Protein AF-A0A972RU64-F1 (afdb_monomer_lite)

Sequence (209 aa):
MRAKLKVILPLILLIYIVAEMVLKANNIELCSSSGCALAGELLKFKSSYLNYLGIAGAFCLLVLALIKGEMAQRLYSILLIAMVFFESLLIASQLNLNPEVCKFCLGVYLLLILMLINDNIKLFLTLLPAIGAIFLAFFILAIPKNKSLVKEDGLYLIASKSCPHCKEAKEFLDSKGVEYRVIDAKDVNAYYFAKSLDISKIPIAIKKE

Structure (mmCIF, N/CA/C/O backbone):
data_AF-A0A972RU64-F1
#
_entry.id   AF-A0A972RU64-F1
#
loop_
_atom_site.group_PDB
_atom_site.id
_atom_site.type_symbol
_atom_site.label_atom_id
_atom_site.label_alt_id
_atom_site.label_comp_id
_atom_site.label_asym_id
_atom_site.label_entity_id
_atom_site.label_seq_id
_atom_site.pdbx_PDB_ins_code
_atom_site.Cartn_x
_atom_site.Cartn_y
_atom_site.Cartn_z
_atom_site.occupancy
_atom_site.B_iso_or_equiv
_atom_site.auth_seq_id
_atom_site.auth_comp_id
_atom_site.auth_asym_id
_atom_site.auth_atom_id
_atom_site.pdbx_PDB_model_num
ATOM 1 N N . MET A 1 1 ? -18.448 10.262 19.031 1.00 57.22 1 MET A N 1
ATOM 2 C CA . MET A 1 1 ? -17.906 10.493 17.671 1.00 57.22 1 MET A CA 1
ATOM 3 C C . MET A 1 1 ? -16.927 9.398 17.235 1.00 57.22 1 MET A C 1
ATOM 5 O O . MET A 1 1 ? -17.218 8.726 16.255 1.00 57.22 1 MET A O 1
ATOM 9 N N . ARG A 1 2 ? -15.851 9.119 17.996 1.00 68.62 2 ARG A N 1
ATOM 10 C CA . ARG A 1 2 ? -14.835 8.091 17.658 1.00 68.62 2 ARG A CA 1
ATOM 11 C C . ARG A 1 2 ? -15.385 6.683 17.376 1.00 68.62 2 ARG A C 1
ATOM 13 O O . ARG A 1 2 ? -14.954 6.057 16.417 1.00 68.62 2 ARG A O 1
ATOM 20 N N . ALA A 1 3 ? -16.369 6.216 18.151 1.00 73.81 3 ALA A N 1
ATOM 21 C CA . ALA A 1 3 ? -16.969 4.888 17.961 1.00 73.81 3 ALA A CA 1
ATOM 22 C C . ALA A 1 3 ? -17.700 4.726 16.614 1.00 73.81 3 ALA A C 1
ATOM 24 O O . ALA A 1 3 ? -17.638 3.660 16.017 1.00 73.81 3 ALA A O 1
ATOM 25 N N . LYS A 1 4 ? -18.343 5.787 16.100 1.00 83.88 4 LYS A N 1
ATOM 26 C CA . LYS A 1 4 ? -18.998 5.746 14.781 1.00 83.88 4 LYS A CA 1
ATOM 27 C C . LYS A 1 4 ? -17.961 5.723 13.654 1.00 83.88 4 LYS A C 1
ATOM 29 O O . LYS A 1 4 ? -18.095 4.932 12.730 1.00 83.88 4 LYS A O 1
ATOM 34 N N . LEU A 1 5 ? -16.892 6.521 13.764 1.00 88.56 5 LEU A N 1
ATOM 35 C CA . LEU A 1 5 ? -15.808 6.527 12.772 1.00 88.56 5 LEU A CA 1
ATOM 36 C C . LEU A 1 5 ? -15.075 5.181 12.682 1.00 88.56 5 LEU A C 1
ATOM 38 O O . LEU A 1 5 ? -14.677 4.800 11.588 1.00 88.56 5 LEU A O 1
ATOM 42 N N . LYS A 1 6 ? -14.942 4.442 13.793 1.00 88.31 6 LYS A N 1
ATOM 43 C CA . LYS A 1 6 ? -14.342 3.095 13.794 1.00 88.31 6 LYS A CA 1
ATOM 44 C C . LYS A 1 6 ? -15.096 2.080 12.933 1.00 88.31 6 LYS A C 1
ATOM 46 O O . LYS A 1 6 ? -14.490 1.113 12.507 1.00 88.31 6 LYS A O 1
ATOM 51 N N . VAL A 1 7 ? -16.383 2.299 12.668 1.00 92.69 7 VAL A N 1
ATOM 52 C CA . VAL A 1 7 ? -17.189 1.443 11.782 1.00 92.69 7 VAL A CA 1
ATOM 53 C C . VAL A 1 7 ? -17.265 2.041 10.377 1.00 92.69 7 VAL A C 1
ATOM 55 O O . VAL A 1 7 ? -17.108 1.335 9.386 1.00 92.69 7 VAL A O 1
ATOM 58 N N . ILE A 1 8 ? -17.461 3.360 10.286 1.00 94.75 8 ILE A N 1
ATOM 59 C CA . ILE A 1 8 ? -17.621 4.064 9.008 1.00 94.75 8 ILE A CA 1
ATOM 60 C C . ILE A 1 8 ? -16.344 3.988 8.162 1.00 94.75 8 ILE A C 1
ATOM 62 O O . ILE A 1 8 ? -16.432 3.752 6.963 1.00 94.75 8 ILE A O 1
ATOM 66 N N . LEU A 1 9 ? -15.161 4.167 8.757 1.00 95.19 9 LEU A N 1
ATOM 67 C CA . LEU A 1 9 ? -13.911 4.191 7.993 1.00 95.19 9 LEU A CA 1
ATOM 68 C C . LEU A 1 9 ? -13.566 2.824 7.366 1.00 95.19 9 LEU A C 1
ATOM 70 O O . LEU A 1 9 ? -13.310 2.808 6.161 1.00 95.19 9 LEU A O 1
ATOM 74 N N . PRO A 1 10 ? -13.611 1.680 8.086 1.00 95.12 10 PRO A N 1
ATOM 75 C CA . PRO A 1 10 ? -13.450 0.367 7.456 1.00 95.12 10 PRO A CA 1
ATOM 76 C C . PRO A 1 10 ? -14.489 0.084 6.370 1.00 95.12 10 PRO A C 1
ATOM 78 O O . PRO A 1 10 ? -14.152 -0.507 5.348 1.00 95.12 10 PRO A O 1
ATOM 81 N N . LEU A 1 11 ? -15.734 0.544 6.549 1.00 96.19 11 LEU A N 1
ATOM 82 C CA . LEU A 1 11 ? -16.776 0.407 5.530 1.00 96.19 11 LEU A CA 1
ATOM 83 C C . LEU A 1 11 ? -16.443 1.206 4.261 1.00 96.19 11 LEU A C 1
ATOM 85 O O . LEU A 1 11 ? -16.567 0.678 3.160 1.00 96.19 11 LEU A O 1
ATOM 89 N N . ILE A 1 12 ? -15.984 2.454 4.403 1.00 96.75 12 ILE A N 1
ATOM 90 C CA . ILE A 1 12 ? -15.534 3.279 3.271 1.00 96.75 12 ILE A CA 1
ATOM 91 C C . ILE A 1 12 ? -14.359 2.608 2.561 1.00 96.75 12 ILE A C 1
ATOM 93 O O . ILE A 1 12 ? -14.362 2.529 1.337 1.00 96.75 12 ILE A O 1
ATOM 97 N N . LEU A 1 13 ? -13.380 2.092 3.310 1.00 96.44 13 LEU A N 1
ATOM 98 C CA . LEU A 1 13 ? -12.243 1.375 2.735 1.00 96.44 13 LEU A CA 1
ATOM 99 C C . LEU A 1 13 ? -12.689 0.134 1.955 1.00 96.44 13 LEU A C 1
ATOM 101 O O . LEU A 1 13 ? -12.226 -0.083 0.839 1.00 96.44 13 LEU A O 1
ATOM 105 N N . LEU A 1 14 ? -13.613 -0.650 2.510 1.00 96.38 14 LEU A N 1
ATOM 106 C CA . LEU A 1 14 ? -14.165 -1.822 1.840 1.00 96.38 14 LEU A CA 1
ATOM 107 C C . LEU A 1 14 ? -14.843 -1.437 0.519 1.00 96.38 14 LEU A C 1
ATOM 109 O O . LEU A 1 14 ? -14.544 -2.027 -0.516 1.00 96.38 14 LEU A O 1
ATOM 113 N N . ILE A 1 15 ? -15.707 -0.417 0.540 1.00 95.81 15 ILE A N 1
ATOM 114 C CA . ILE A 1 15 ? -16.381 0.094 -0.662 1.00 95.81 15 ILE A CA 1
ATOM 115 C C . ILE A 1 15 ? -15.355 0.589 -1.683 1.00 95.81 15 ILE A C 1
ATOM 117 O O . ILE A 1 15 ? -15.483 0.290 -2.865 1.00 95.81 15 ILE A O 1
ATOM 121 N N . TYR A 1 16 ? -14.325 1.306 -1.235 1.00 94.25 16 TYR A N 1
ATOM 122 C CA . TYR A 1 16 ? -13.280 1.846 -2.098 1.00 94.25 16 TYR A CA 1
ATOM 123 C C . TYR A 1 16 ? -12.515 0.742 -2.844 1.00 94.25 16 TYR A C 1
ATOM 125 O O . TYR A 1 16 ? -12.336 0.830 -4.058 1.00 94.25 16 TYR A O 1
ATOM 133 N N . ILE A 1 17 ? -12.125 -0.330 -2.147 1.00 93.06 17 ILE A N 1
ATOM 134 C CA . ILE A 1 17 ? -11.408 -1.460 -2.758 1.00 93.06 17 ILE A CA 1
ATOM 135 C C . ILE A 1 17 ? -12.328 -2.258 -3.694 1.00 93.06 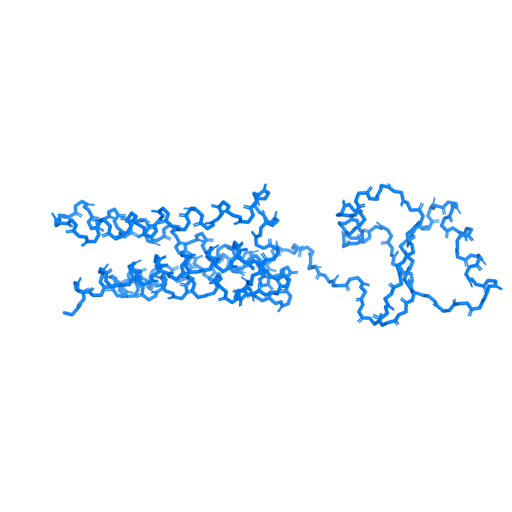17 ILE A C 1
ATOM 137 O O . ILE A 1 17 ? -11.916 -2.633 -4.792 1.00 93.06 17 ILE A O 1
ATOM 141 N N . VAL A 1 18 ? -13.579 -2.502 -3.290 1.00 92.12 18 VAL A N 1
ATOM 142 C CA . VAL A 1 18 ? -14.561 -3.212 -4.127 1.00 92.12 18 VAL A CA 1
ATOM 143 C C . VAL A 1 18 ? -14.875 -2.420 -5.395 1.00 92.12 18 VAL A C 1
ATOM 145 O O . VAL A 1 18 ? -14.940 -3.009 -6.470 1.00 92.12 18 VAL A O 1
ATOM 148 N N . ALA A 1 19 ? -15.021 -1.097 -5.300 1.00 91.12 19 ALA A N 1
ATOM 149 C CA . ALA A 1 19 ? -15.259 -0.239 -6.456 1.00 91.12 19 ALA A CA 1
ATOM 150 C C . ALA A 1 19 ? -14.123 -0.350 -7.480 1.00 91.12 19 ALA A C 1
ATOM 152 O O . ALA A 1 19 ? -14.394 -0.586 -8.654 1.00 91.12 19 ALA A O 1
ATOM 153 N N . GLU A 1 20 ? -12.861 -0.279 -7.043 1.00 86.94 20 GLU A N 1
ATOM 154 C CA . GLU A 1 20 ? -11.713 -0.478 -7.939 1.00 86.94 20 GLU A CA 1
ATOM 155 C C . GLU A 1 20 ? -11.716 -1.872 -8.578 1.00 86.94 20 GLU A C 1
ATOM 157 O O . GLU A 1 20 ? -11.412 -2.030 -9.757 1.00 86.94 20 GLU A O 1
ATOM 162 N N . MET A 1 21 ? -12.091 -2.904 -7.823 1.00 85.56 21 MET A N 1
ATOM 163 C CA . MET A 1 21 ? -12.170 -4.261 -8.354 1.00 85.56 21 MET A CA 1
ATOM 164 C C . MET A 1 21 ? -13.255 -4.407 -9.433 1.00 85.56 21 MET A C 1
ATOM 166 O O . MET A 1 21 ? -13.021 -5.056 -10.453 1.00 85.56 21 MET A O 1
ATOM 170 N N . VAL A 1 22 ? -14.423 -3.790 -9.232 1.00 87.50 22 VAL A N 1
ATOM 171 C CA . VAL A 1 22 ? -15.515 -3.766 -10.218 1.00 87.50 22 VAL A CA 1
ATOM 172 C C . VAL A 1 22 ? -15.116 -2.967 -11.455 1.00 87.50 22 VAL A C 1
ATOM 174 O O . VAL A 1 22 ? -15.401 -3.393 -12.572 1.00 87.50 22 VAL A O 1
ATOM 177 N N . LEU A 1 23 ? -14.437 -1.833 -11.280 1.00 84.88 23 LEU A N 1
ATOM 178 C CA . LEU A 1 23 ? -13.927 -1.041 -12.396 1.00 84.88 23 LEU A CA 1
ATOM 179 C C . LEU A 1 23 ? -12.927 -1.865 -13.221 1.00 84.88 23 LEU A C 1
ATOM 181 O O . LEU A 1 23 ? -13.129 -2.023 -14.428 1.00 84.88 23 LEU A O 1
ATOM 185 N N . LYS A 1 24 ? -11.950 -2.510 -12.567 1.00 76.69 24 LYS A N 1
ATOM 186 C CA . LYS A 1 24 ? -10.978 -3.400 -13.226 1.00 76.69 24 LYS A CA 1
ATOM 187 C C . LYS A 1 24 ? -11.641 -4.526 -14.018 1.00 76.69 24 LYS A C 1
ATOM 189 O O . LYS A 1 24 ? -11.193 -4.842 -15.115 1.00 76.69 24 LYS A O 1
ATOM 194 N N . ALA A 1 25 ? -12.730 -5.106 -13.508 1.00 80.44 25 ALA A N 1
ATOM 195 C CA . ALA A 1 25 ? -13.485 -6.138 -14.224 1.00 80.44 25 ALA A CA 1
ATOM 196 C C . ALA A 1 25 ? -14.138 -5.623 -15.524 1.00 80.44 25 ALA A C 1
ATOM 198 O O . ALA A 1 25 ? -14.366 -6.405 -16.443 1.00 80.44 25 ALA A O 1
ATOM 199 N N . ASN A 1 26 ? -14.401 -4.317 -15.618 1.00 82.62 26 ASN A N 1
ATOM 200 C CA . ASN A 1 26 ? -14.942 -3.653 -16.805 1.00 82.62 26 ASN A CA 1
ATOM 201 C C . ASN A 1 26 ? -13.850 -3.043 -17.709 1.00 82.62 26 ASN A C 1
ATOM 203 O O . ASN A 1 26 ? -14.175 -2.269 -18.605 1.00 82.62 26 ASN A O 1
ATOM 207 N N . ASN A 1 27 ? -12.570 -3.382 -17.496 1.00 75.75 27 ASN A N 1
ATOM 208 C CA . ASN A 1 27 ? -11.407 -2.800 -18.190 1.00 75.75 27 ASN A CA 1
ATOM 209 C C . ASN A 1 27 ? -11.267 -1.275 -18.018 1.00 75.75 27 ASN A C 1
ATOM 211 O O . ASN A 1 27 ? -10.659 -0.602 -18.848 1.00 75.75 27 ASN A O 1
ATOM 215 N N . ILE A 1 28 ? -11.832 -0.724 -16.943 1.00 71.75 28 ILE A N 1
ATOM 216 C CA . ILE A 1 28 ? -11.689 0.681 -16.560 1.00 71.75 28 ILE A CA 1
ATOM 217 C C . ILE A 1 28 ? -10.867 0.686 -15.273 1.00 71.75 28 ILE A C 1
ATOM 219 O O . ILE A 1 28 ? -11.254 0.057 -14.302 1.00 71.75 28 ILE A O 1
ATOM 223 N N . GLU A 1 29 ? -9.730 1.368 -15.220 1.00 67.44 29 GLU A N 1
ATOM 224 C CA . GLU A 1 29 ? -8.916 1.412 -13.995 1.00 67.44 29 GLU A CA 1
ATOM 225 C C . GLU A 1 29 ? -8.951 2.824 -13.399 1.00 67.44 29 GLU A C 1
ATOM 227 O O . GLU A 1 29 ? -8.813 3.802 -14.137 1.00 67.44 29 GLU A O 1
ATOM 232 N N . LEU A 1 30 ? -9.087 2.970 -12.067 1.00 61.97 30 LEU A N 1
ATOM 233 C CA . LEU A 1 30 ? -8.917 4.284 -11.409 1.00 61.97 30 LEU A CA 1
ATOM 234 C C . LEU A 1 30 ? -7.485 4.820 -11.570 1.00 61.97 30 LEU A C 1
ATOM 236 O O . LEU A 1 30 ? -7.214 5.997 -11.311 1.00 61.97 30 LEU A O 1
ATOM 240 N N . CYS A 1 31 ? -6.553 3.956 -11.972 1.00 60.50 31 CYS A N 1
ATOM 241 C CA . CYS A 1 31 ? -5.147 4.261 -12.142 1.00 60.50 31 CYS A CA 1
ATOM 242 C C . CYS A 1 31 ? -4.544 3.446 -13.291 1.00 60.50 31 CYS A C 1
ATOM 244 O O . CYS A 1 31 ? -4.314 2.254 -13.148 1.00 60.50 31 CYS A O 1
ATOM 246 N N . SER A 1 32 ? -4.201 4.126 -14.383 1.00 56.53 32 SER A N 1
ATOM 247 C CA . SER A 1 32 ? -3.441 3.583 -15.516 1.00 56.53 32 SER A CA 1
ATOM 248 C C . SER A 1 32 ? -1.928 3.837 -15.398 1.00 56.53 32 SER A C 1
ATOM 250 O O . SER A 1 32 ? -1.217 3.813 -16.401 1.00 56.53 32 SER A O 1
ATOM 252 N N . SER A 1 33 ? -1.429 4.192 -14.204 1.00 57.78 33 SER A N 1
ATOM 253 C CA . SER A 1 33 ? -0.020 4.568 -14.029 1.00 57.78 33 SER A CA 1
ATOM 254 C C . SER A 1 33 ? 0.885 3.341 -13.977 1.00 57.78 33 SER A C 1
ATOM 256 O O . SER A 1 33 ? 0.497 2.263 -13.524 1.00 57.78 33 SER A O 1
ATOM 258 N N . SER A 1 34 ? 2.146 3.522 -14.363 1.00 57.34 34 SER A N 1
ATOM 259 C CA . SER A 1 34 ? 3.175 2.476 -14.257 1.00 57.34 34 SER A CA 1
ATOM 260 C C . SER A 1 34 ? 3.369 1.975 -12.812 1.00 57.34 34 SER A C 1
ATOM 262 O O . SER A 1 34 ? 3.749 0.824 -12.595 1.00 57.34 34 SER A O 1
ATOM 264 N N . GLY A 1 35 ? 3.014 2.788 -11.808 1.00 54.69 35 GLY A N 1
ATOM 265 C CA . GLY A 1 35 ? 3.020 2.402 -10.394 1.00 54.69 35 GLY A CA 1
ATOM 266 C C . GLY A 1 35 ? 1.969 1.345 -10.042 1.00 54.69 35 GLY A C 1
ATOM 267 O O . GLY A 1 35 ? 2.193 0.536 -9.141 1.00 54.69 35 GLY A O 1
ATOM 268 N N . CYS A 1 36 ? 0.849 1.311 -10.771 1.00 62.03 36 CYS A N 1
ATOM 269 C CA . CYS A 1 36 ? -0.207 0.310 -10.620 1.00 62.03 36 CYS A CA 1
ATOM 270 C C . CYS A 1 36 ? 0.231 -1.077 -11.134 1.00 62.03 36 CYS A C 1
ATOM 272 O O . CYS A 1 36 ? -0.048 -2.087 -10.483 1.00 62.03 36 CYS A O 1
ATOM 274 N N . ALA A 1 37 ? 1.001 -1.127 -12.227 1.00 61.59 37 ALA A N 1
ATOM 275 C CA . ALA A 1 37 ? 1.611 -2.360 -12.734 1.00 61.59 37 ALA A CA 1
ATOM 276 C C . ALA A 1 37 ? 2.732 -2.870 -11.809 1.00 61.59 37 ALA A C 1
ATOM 278 O O . ALA A 1 37 ? 2.770 -4.052 -11.457 1.00 61.59 37 ALA A O 1
ATOM 279 N N . LEU A 1 38 ? 3.586 -1.958 -11.331 1.00 58.97 38 LEU A N 1
ATOM 280 C CA . LEU A 1 38 ? 4.700 -2.283 -10.439 1.00 58.97 38 LEU A CA 1
ATOM 281 C C . LEU A 1 38 ? 4.228 -2.888 -9.104 1.00 58.97 38 LEU A C 1
ATOM 283 O O . LEU A 1 38 ? 4.837 -3.830 -8.600 1.00 58.97 38 LEU A O 1
ATOM 287 N N . ALA A 1 39 ? 3.116 -2.390 -8.549 1.00 60.12 39 ALA A N 1
ATOM 288 C CA . ALA A 1 39 ? 2.508 -2.934 -7.331 1.00 60.12 39 ALA A CA 1
ATOM 289 C C . ALA A 1 39 ? 2.149 -4.428 -7.456 1.00 60.12 39 ALA A C 1
ATOM 291 O O . ALA A 1 39 ? 2.231 -5.167 -6.476 1.00 60.12 39 ALA A O 1
ATOM 292 N N . GLY A 1 40 ? 1.759 -4.873 -8.656 1.00 55.88 40 GLY A N 1
ATOM 293 C CA . GLY A 1 40 ? 1.484 -6.280 -8.947 1.00 55.88 40 GLY A CA 1
ATOM 294 C C . GLY A 1 40 ? 2.758 -7.114 -9.098 1.00 55.88 40 GLY A C 1
ATOM 295 O O . GLY A 1 40 ? 2.845 -8.211 -8.550 1.00 55.88 40 GLY A O 1
ATOM 296 N N . GLU A 1 41 ? 3.774 -6.592 -9.788 1.00 59.59 41 GLU A N 1
ATOM 297 C CA . GLU A 1 41 ? 5.021 -7.329 -10.037 1.00 59.59 41 GLU A CA 1
ATOM 298 C C . GLU A 1 41 ? 5.888 -7.522 -8.786 1.00 59.59 41 GLU A C 1
ATOM 300 O O . GLU A 1 41 ? 6.485 -8.588 -8.615 1.00 59.59 41 GLU A O 1
ATOM 305 N N . LEU A 1 42 ? 5.922 -6.538 -7.879 1.00 59.38 42 LEU A N 1
ATOM 306 C CA . LEU A 1 42 ? 6.757 -6.550 -6.667 1.00 59.38 42 LEU A CA 1
ATOM 307 C C . LEU A 1 42 ? 6.547 -7.785 -5.782 1.00 59.38 42 LEU A C 1
ATOM 309 O O . LEU A 1 42 ? 7.488 -8.253 -5.143 1.00 59.38 42 LEU A O 1
ATOM 313 N N . LEU A 1 43 ? 5.332 -8.333 -5.755 1.00 55.62 43 LEU A N 1
ATOM 314 C CA . LEU A 1 43 ? 4.998 -9.469 -4.902 1.00 55.62 43 LEU A CA 1
ATOM 315 C C . LEU A 1 43 ? 4.932 -10.812 -5.649 1.00 55.62 43 LEU A C 1
ATOM 317 O O . LEU A 1 43 ? 4.585 -11.817 -5.035 1.00 55.62 43 LEU A O 1
ATOM 321 N N . LYS A 1 44 ? 5.259 -10.866 -6.952 1.00 57.53 44 LYS A N 1
ATOM 322 C CA . LYS A 1 44 ? 5.062 -12.056 -7.815 1.00 57.53 44 LYS A CA 1
ATOM 323 C C . LYS A 1 44 ? 3.627 -12.619 -7.797 1.00 57.53 44 LYS A C 1
ATOM 325 O O . LYS A 1 44 ? 3.402 -13.756 -8.211 1.00 57.53 44 LYS A O 1
ATOM 330 N N . PHE A 1 45 ? 2.650 -11.845 -7.331 1.00 58.44 45 PHE A N 1
ATOM 331 C CA . PHE A 1 45 ? 1.240 -12.224 -7.315 1.00 58.44 45 PHE A CA 1
ATOM 332 C C . PHE A 1 45 ? 0.503 -11.503 -8.443 1.00 58.44 45 PHE A C 1
ATOM 334 O O . PHE A 1 45 ? 0.851 -10.386 -8.814 1.00 58.44 45 PHE A O 1
ATOM 341 N N . LYS A 1 46 ? -0.565 -12.106 -8.981 1.00 62.09 46 LYS A N 1
ATOM 342 C CA . LYS A 1 46 ? -1.464 -11.352 -9.871 1.00 62.09 46 LYS A CA 1
ATOM 343 C C . LYS A 1 46 ? -2.041 -10.170 -9.083 1.00 62.09 46 LYS A C 1
ATOM 345 O O . LYS A 1 46 ? -2.474 -10.367 -7.949 1.00 62.09 46 LYS A O 1
ATOM 350 N N . SER A 1 47 ? -2.100 -8.983 -9.694 1.00 64.56 47 SER A N 1
ATOM 351 C CA . SER A 1 47 ? -2.616 -7.742 -9.076 1.00 64.56 47 SER A CA 1
ATOM 352 C C . SER A 1 47 ? -3.973 -7.936 -8.371 1.00 64.56 47 SER A C 1
ATOM 354 O O . SER A 1 47 ? -4.222 -7.361 -7.314 1.00 64.56 47 SER A O 1
ATOM 356 N N . SER A 1 48 ? -4.818 -8.839 -8.882 1.00 71.19 48 SER A N 1
ATOM 357 C CA . SER A 1 48 ? -6.102 -9.214 -8.279 1.00 71.19 48 SER A CA 1
ATOM 358 C C . SER A 1 48 ? -6.001 -9.773 -6.849 1.00 71.19 48 SER A C 1
ATOM 360 O O . SER A 1 48 ? -6.908 -9.550 -6.055 1.00 71.19 48 SER A O 1
ATOM 362 N N . TYR A 1 49 ? -4.917 -10.471 -6.487 1.00 80.06 49 TYR A N 1
ATOM 363 C CA . TYR A 1 49 ? -4.745 -11.047 -5.144 1.00 80.06 49 TYR A CA 1
ATOM 364 C C . TYR A 1 49 ? -4.571 -9.990 -4.053 1.00 80.06 49 TYR A C 1
ATOM 366 O O . TYR A 1 49 ? -5.091 -10.178 -2.954 1.00 80.06 49 TYR A O 1
ATOM 374 N N . LEU A 1 50 ? -3.901 -8.869 -4.347 1.00 82.75 50 LEU A N 1
ATOM 375 C CA . LEU A 1 50 ? -3.773 -7.773 -3.382 1.00 82.75 50 LEU A CA 1
ATOM 376 C C . LEU A 1 50 ? -5.142 -7.176 -3.052 1.00 82.75 50 LEU A C 1
ATOM 378 O O . LEU A 1 50 ? -5.436 -6.936 -1.885 1.00 82.75 50 LEU A O 1
ATOM 382 N N . ASN A 1 51 ? -6.002 -7.007 -4.059 1.00 86.69 51 ASN A N 1
ATOM 383 C CA . ASN A 1 51 ? -7.356 -6.501 -3.844 1.00 86.69 51 ASN A CA 1
ATOM 384 C C . ASN A 1 51 ? -8.175 -7.457 -2.964 1.00 86.69 51 ASN A C 1
ATOM 386 O O . ASN A 1 51 ? -8.845 -7.001 -2.041 1.00 86.69 51 ASN A O 1
ATOM 390 N N . TYR A 1 52 ? -8.074 -8.774 -3.176 1.00 89.19 52 TYR A N 1
ATOM 391 C CA . TYR A 1 52 ? -8.733 -9.758 -2.308 1.00 89.19 52 TYR A CA 1
ATOM 392 C C . TYR A 1 52 ? -8.225 -9.707 -0.861 1.00 89.19 52 TYR A C 1
ATOM 394 O O . TYR A 1 52 ? -9.032 -9.743 0.068 1.00 89.19 52 TYR A O 1
ATOM 402 N N . LEU A 1 53 ? -6.909 -9.578 -0.656 1.00 90.62 53 LEU A N 1
ATOM 403 C CA . LEU A 1 53 ? -6.325 -9.407 0.679 1.00 90.62 53 LEU A CA 1
ATOM 404 C C . LEU A 1 53 ? -6.802 -8.111 1.345 1.00 90.62 53 LEU A C 1
ATOM 406 O O . LEU A 1 53 ? -7.162 -8.124 2.521 1.00 90.62 53 LEU A O 1
ATOM 410 N N . GLY A 1 54 ? -6.866 -7.014 0.588 1.00 92.31 54 GLY A N 1
ATOM 411 C CA . GLY A 1 54 ? -7.390 -5.735 1.057 1.00 92.31 54 GLY A CA 1
ATOM 412 C C . GLY A 1 54 ? -8.862 -5.818 1.470 1.00 92.31 54 GLY A C 1
ATOM 413 O O . GLY A 1 54 ? -9.217 -5.343 2.547 1.00 92.31 54 GLY A O 1
ATOM 414 N N . ILE A 1 55 ? -9.705 -6.481 0.669 1.00 94.69 55 ILE A N 1
ATOM 415 C CA . ILE A 1 55 ? -11.122 -6.733 0.989 1.00 94.69 55 ILE A CA 1
ATOM 416 C C . ILE A 1 55 ? -11.241 -7.550 2.275 1.00 94.69 55 ILE A C 1
ATOM 418 O O . ILE A 1 55 ? -11.980 -7.159 3.177 1.00 94.69 55 ILE A O 1
ATOM 422 N N . ALA A 1 56 ? -10.501 -8.657 2.384 1.00 95.38 56 ALA A N 1
ATOM 423 C CA . ALA A 1 56 ? -10.518 -9.502 3.573 1.00 95.38 56 ALA A CA 1
ATOM 424 C C . ALA A 1 56 ? -10.078 -8.720 4.823 1.00 95.38 56 ALA A C 1
ATOM 426 O O . ALA A 1 56 ? -10.745 -8.779 5.854 1.00 95.38 56 ALA A O 1
ATOM 427 N N . GLY A 1 57 ? -9.005 -7.930 4.720 1.00 95.88 57 GLY A N 1
ATOM 428 C CA . GLY A 1 57 ? -8.522 -7.073 5.801 1.00 95.88 57 GLY A CA 1
ATOM 429 C C . GLY A 1 57 ? -9.544 -6.013 6.221 1.00 95.88 57 GLY A C 1
ATOM 430 O O . GLY A 1 57 ? -9.872 -5.910 7.403 1.00 95.88 57 GLY A O 1
ATOM 431 N N . ALA A 1 58 ? -10.106 -5.269 5.263 1.00 96.44 58 ALA A N 1
ATOM 432 C CA . ALA A 1 58 ? -11.116 -4.242 5.523 1.00 96.44 58 ALA A CA 1
ATOM 433 C C . ALA A 1 58 ? -12.399 -4.832 6.133 1.00 96.44 58 ALA A C 1
ATOM 435 O O . ALA A 1 58 ? -12.963 -4.262 7.068 1.00 96.44 58 ALA A O 1
ATOM 436 N N . PHE A 1 59 ? -12.828 -6.004 5.657 1.00 96.94 59 PHE A N 1
ATOM 437 C CA . PHE A 1 59 ? -13.964 -6.728 6.217 1.00 96.94 59 PHE A CA 1
ATOM 438 C C . PHE A 1 59 ? -13.692 -7.194 7.655 1.00 96.94 59 PHE A C 1
ATOM 440 O O . PHE A 1 59 ? -14.521 -6.972 8.536 1.00 96.94 59 PHE A O 1
ATOM 447 N N . CYS A 1 60 ? -12.516 -7.763 7.933 1.00 96.81 60 CYS A N 1
ATOM 448 C CA . CYS A 1 60 ? -12.115 -8.143 9.289 1.00 96.81 60 CYS A CA 1
ATOM 449 C C . CYS A 1 60 ? -12.074 -6.937 10.238 1.00 96.81 60 CYS A C 1
ATOM 451 O O . CYS A 1 60 ? -12.581 -7.029 11.357 1.00 96.81 60 CYS A O 1
ATOM 453 N N . LEU A 1 61 ? -11.535 -5.794 9.798 1.00 96.44 61 LEU A N 1
ATOM 454 C CA . LEU A 1 61 ? -11.563 -4.549 10.574 1.00 96.44 61 LEU A CA 1
ATOM 455 C C . LEU A 1 61 ? -12.998 -4.101 10.870 1.00 96.44 61 LEU A C 1
ATOM 457 O O . LEU A 1 61 ? -13.292 -3.720 12.002 1.00 96.44 61 LEU A O 1
ATOM 461 N N . LEU A 1 62 ? -13.898 -4.182 9.886 1.00 96.12 62 LEU A N 1
ATOM 462 C CA . LEU A 1 62 ? -15.309 -3.844 10.061 1.00 96.12 62 LEU A CA 1
ATOM 463 C C . LEU A 1 62 ? -15.986 -4.756 11.094 1.00 96.12 62 LEU A C 1
ATOM 465 O O . LEU A 1 62 ? -16.647 -4.261 12.005 1.00 96.12 62 LEU A O 1
ATOM 469 N N . VAL A 1 63 ? -15.789 -6.074 10.996 1.00 95.94 63 VAL A N 1
ATOM 470 C CA . VAL A 1 63 ? -16.343 -7.048 11.952 1.00 95.94 63 VAL A CA 1
ATOM 471 C C . VAL A 1 63 ? -15.807 -6.791 13.361 1.00 95.94 63 VAL A C 1
ATOM 473 O O . VAL A 1 63 ? -16.590 -6.675 14.304 1.00 95.94 63 VAL A O 1
ATOM 476 N N . LEU A 1 64 ? -14.490 -6.628 13.517 1.00 95.50 64 LEU A N 1
ATOM 477 C CA . LEU A 1 64 ? -13.869 -6.343 14.814 1.00 95.50 64 LEU A CA 1
ATOM 478 C C . LEU A 1 64 ? -14.339 -5.007 15.407 1.00 95.50 64 LEU A C 1
ATOM 480 O O . LEU A 1 64 ? -14.484 -4.905 16.623 1.00 95.50 64 LEU A O 1
ATOM 484 N N . ALA A 1 65 ? -14.623 -4.002 14.573 1.00 92.88 65 ALA A N 1
ATOM 485 C CA . ALA A 1 65 ? -15.158 -2.718 15.021 1.00 92.88 65 ALA A CA 1
ATOM 486 C C . ALA A 1 65 ? -16.605 -2.806 15.542 1.00 92.88 65 ALA A C 1
ATOM 488 O O . ALA A 1 65 ? -16.998 -1.997 16.386 1.00 92.88 65 ALA A O 1
ATOM 489 N N . LEU A 1 66 ? -17.398 -3.765 15.052 1.00 93.62 66 LEU A N 1
ATOM 490 C CA . LEU A 1 66 ? -18.773 -4.005 15.504 1.00 93.62 66 LEU A CA 1
ATOM 491 C C . LEU A 1 66 ? -18.830 -4.811 16.810 1.00 93.62 66 LEU A C 1
ATOM 493 O O . LEU A 1 66 ? -19.772 -4.655 17.592 1.00 93.62 66 LEU A O 1
ATOM 497 N N . ILE A 1 67 ? -17.826 -5.654 17.066 1.00 93.69 67 ILE A N 1
ATOM 498 C CA . ILE A 1 67 ? -17.757 -6.479 18.272 1.00 93.69 67 ILE A CA 1
ATOM 499 C C . ILE A 1 67 ? -17.366 -5.618 19.479 1.00 93.69 67 ILE A C 1
ATOM 501 O O . ILE A 1 67 ? -16.328 -4.957 19.515 1.00 93.69 67 ILE A O 1
ATOM 505 N N . LYS A 1 68 ? -18.190 -5.670 20.528 1.00 85.50 68 LYS A N 1
ATOM 506 C CA . LYS A 1 68 ? -17.883 -5.035 21.813 1.00 85.50 68 LYS A CA 1
ATOM 507 C C . LYS A 1 68 ? -17.032 -5.986 22.656 1.00 85.50 68 LYS A C 1
ATOM 509 O O . LYS A 1 68 ? -17.521 -7.016 23.100 1.00 85.50 68 LYS A O 1
ATOM 514 N N . GLY A 1 69 ? -15.773 -5.632 22.895 1.00 90.12 69 GLY A N 1
ATOM 515 C CA . GLY A 1 69 ? -14.892 -6.378 23.793 1.00 90.12 69 GLY A CA 1
ATOM 516 C C . GLY A 1 69 ? -13.453 -5.879 23.736 1.00 90.12 69 GLY A C 1
ATOM 517 O O . GLY A 1 69 ? -12.992 -5.423 22.691 1.00 90.12 69 GLY A O 1
ATOM 518 N N . GLU A 1 70 ? -12.731 -5.969 24.851 1.00 92.06 70 GLU A N 1
ATOM 519 C CA . GLU A 1 70 ? -11.342 -5.497 24.927 1.00 92.06 70 GLU A CA 1
ATOM 520 C C . GLU A 1 70 ? -10.417 -6.293 23.993 1.00 92.06 70 GLU A C 1
ATOM 522 O O . GLU A 1 70 ? -9.595 -5.713 23.285 1.00 92.06 70 GLU A O 1
ATOM 527 N N . MET A 1 71 ? -10.602 -7.615 23.917 1.00 93.44 71 MET A N 1
ATOM 528 C CA . MET A 1 71 ? -9.830 -8.475 23.015 1.00 93.44 71 MET A CA 1
ATOM 529 C C . MET A 1 71 ? -10.060 -8.112 21.542 1.00 93.44 71 MET A C 1
ATOM 531 O O . MET A 1 71 ? -9.098 -8.007 20.784 1.00 93.44 71 MET A O 1
ATOM 535 N N . ALA A 1 72 ? -11.310 -7.851 21.146 1.00 93.19 72 ALA A N 1
ATOM 536 C CA . ALA A 1 72 ? -11.642 -7.432 19.784 1.00 93.19 72 ALA A CA 1
ATOM 537 C C . ALA A 1 72 ? -11.008 -6.077 19.436 1.00 93.19 72 ALA A C 1
ATOM 539 O O . ALA A 1 72 ? -10.470 -5.915 18.345 1.00 93.19 72 ALA A O 1
ATOM 540 N N . GLN A 1 73 ? -10.988 -5.132 20.382 1.00 90.81 73 GLN A N 1
ATOM 541 C CA . GLN A 1 73 ? -10.321 -3.843 20.188 1.00 90.81 73 GLN A CA 1
ATOM 542 C C . GLN A 1 73 ? -8.803 -3.982 20.049 1.00 90.81 73 GLN A C 1
ATOM 544 O O . GLN A 1 73 ? -8.215 -3.341 19.184 1.00 90.81 73 GLN A O 1
ATOM 549 N N . ARG A 1 74 ? -8.165 -4.847 20.846 1.00 91.75 74 ARG A N 1
ATOM 550 C CA . ARG A 1 74 ? -6.729 -5.128 20.704 1.00 91.75 74 ARG A CA 1
ATOM 551 C C . ARG A 1 74 ? -6.415 -5.761 19.347 1.00 91.75 74 ARG A C 1
ATOM 553 O O . ARG A 1 74 ? -5.484 -5.321 18.679 1.00 91.75 74 ARG A O 1
ATOM 560 N N . LEU A 1 75 ? -7.207 -6.747 18.916 1.00 94.88 75 LEU A N 1
ATOM 561 C CA . LEU A 1 75 ? -7.054 -7.379 17.601 1.00 94.88 75 LEU A CA 1
ATOM 562 C C . LEU A 1 75 ? -7.285 -6.387 16.456 1.00 94.88 75 LEU A C 1
ATOM 564 O O . LEU A 1 75 ? -6.532 -6.411 15.486 1.00 94.88 75 LEU A O 1
ATOM 568 N N . TYR A 1 76 ? -8.266 -5.489 16.589 1.00 94.75 76 TYR A N 1
ATOM 569 C CA . TYR A 1 76 ? -8.508 -4.411 15.629 1.00 94.75 76 TYR A CA 1
ATOM 570 C C . TYR A 1 76 ? -7.257 -3.544 15.454 1.00 94.75 76 TYR A C 1
ATOM 572 O O . TYR A 1 76 ? -6.804 -3.352 14.328 1.00 94.75 76 TYR A O 1
ATOM 580 N N . SER A 1 77 ? -6.665 -3.065 16.555 1.00 92.50 77 SER A N 1
ATOM 581 C CA . SER A 1 77 ? -5.462 -2.230 16.487 1.00 92.50 77 SER A CA 1
ATOM 582 C C . SER A 1 77 ? -4.274 -3.000 15.902 1.00 92.50 77 SER A C 1
ATOM 584 O O . SER A 1 77 ? -3.579 -2.461 15.051 1.00 92.50 77 SER A O 1
ATOM 586 N N . ILE A 1 78 ? -4.057 -4.267 16.280 1.00 94.12 78 ILE A N 1
ATOM 587 C CA . ILE A 1 78 ? -2.969 -5.094 15.721 1.00 94.12 78 ILE A CA 1
ATOM 588 C C . ILE A 1 78 ? -3.129 -5.269 14.206 1.00 94.12 78 ILE A C 1
ATOM 590 O O . ILE A 1 78 ? -2.175 -5.051 13.459 1.00 94.12 78 ILE A O 1
ATOM 594 N N . LEU A 1 79 ? -4.332 -5.627 13.749 1.00 95.81 79 LEU A N 1
ATOM 595 C CA . LEU A 1 79 ? -4.618 -5.806 12.327 1.00 95.81 79 LEU A CA 1
ATOM 596 C C . LEU A 1 79 ? -4.433 -4.494 11.555 1.00 95.81 79 LEU A C 1
ATOM 598 O O . LEU A 1 79 ? -3.793 -4.484 10.507 1.00 95.81 79 LEU A O 1
ATOM 602 N N . LEU A 1 80 ? -4.937 -3.381 12.095 1.00 95.44 80 LEU A N 1
ATOM 603 C CA . LEU A 1 80 ? -4.799 -2.060 11.488 1.00 95.44 80 LEU A CA 1
ATOM 604 C C . LEU A 1 80 ? -3.328 -1.654 11.338 1.00 95.44 80 LEU A C 1
ATOM 606 O O . LEU A 1 80 ? -2.925 -1.192 10.273 1.00 95.44 80 LEU A O 1
ATOM 610 N N . ILE A 1 81 ? -2.515 -1.867 12.376 1.00 93.75 81 ILE A N 1
ATOM 611 C CA . ILE A 1 81 ? -1.071 -1.617 12.328 1.00 93.75 81 ILE A CA 1
ATOM 612 C C . ILE A 1 81 ? -0.420 -2.468 11.235 1.00 93.75 81 ILE A C 1
ATOM 614 O O . ILE A 1 81 ? 0.322 -1.933 10.415 1.00 93.75 81 ILE A O 1
ATOM 618 N N . ALA A 1 82 ? -0.714 -3.770 11.188 1.00 93.94 82 ALA A N 1
ATOM 619 C CA . ALA A 1 82 ? -0.150 -4.670 10.185 1.00 93.94 82 ALA A CA 1
ATOM 620 C C . ALA A 1 82 ? -0.489 -4.221 8.752 1.00 93.94 82 ALA A C 1
ATOM 622 O O . ALA A 1 82 ? 0.390 -4.205 7.891 1.00 93.94 82 ALA A O 1
ATOM 623 N N . MET A 1 83 ? -1.730 -3.787 8.509 1.00 95.06 83 MET A N 1
ATOM 624 C CA . MET A 1 83 ? -2.146 -3.247 7.210 1.00 95.06 83 MET A CA 1
ATOM 625 C C . MET A 1 83 ? -1.423 -1.939 6.867 1.00 95.06 83 MET A C 1
ATOM 627 O O . MET A 1 83 ? -0.956 -1.785 5.742 1.00 95.06 83 MET A O 1
ATOM 631 N N 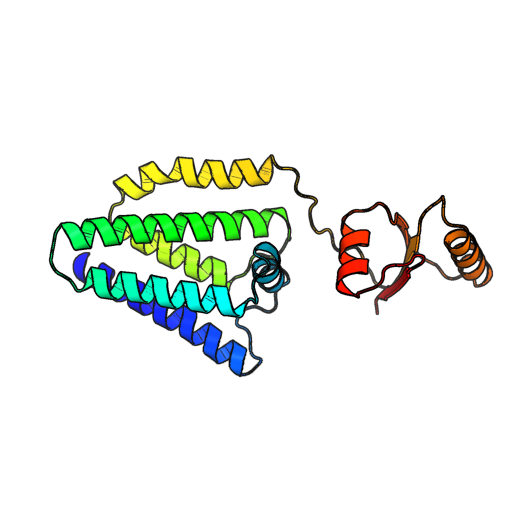. VAL A 1 84 ? -1.267 -1.018 7.828 1.00 94.81 84 VAL A N 1
ATOM 632 C CA . VAL A 1 84 ? -0.500 0.225 7.624 1.00 94.81 84 VAL A CA 1
ATOM 633 C C . VAL A 1 84 ? 0.951 -0.087 7.259 1.00 94.81 84 VAL A C 1
ATOM 635 O O . VAL A 1 84 ? 1.483 0.509 6.325 1.00 94.81 84 VAL A O 1
ATOM 638 N N . PHE A 1 85 ? 1.590 -1.035 7.948 1.00 92.50 85 PHE A N 1
ATOM 639 C CA . PHE A 1 85 ? 2.954 -1.467 7.636 1.00 92.50 85 PHE A CA 1
ATOM 640 C C . PHE A 1 85 ? 3.071 -2.061 6.236 1.00 92.50 85 PHE A C 1
ATOM 642 O O . PHE A 1 85 ? 3.990 -1.710 5.497 1.00 92.50 85 PHE A O 1
ATOM 649 N N . PHE A 1 86 ? 2.136 -2.931 5.862 1.00 90.62 86 PHE A N 1
ATOM 650 C CA . PHE A 1 86 ? 2.114 -3.543 4.540 1.00 90.62 86 PHE A CA 1
ATOM 651 C C . PHE A 1 86 ? 1.987 -2.489 3.431 1.00 90.62 86 PHE A C 1
ATOM 653 O O . PHE A 1 86 ? 2.794 -2.469 2.504 1.00 90.62 86 PHE A O 1
ATOM 660 N N . GLU A 1 87 ? 1.057 -1.546 3.566 1.00 90.75 87 GLU A N 1
ATOM 661 C CA . GLU A 1 87 ? 0.907 -0.448 2.605 1.00 90.75 87 GLU A CA 1
ATOM 662 C C . GLU A 1 87 ? 2.104 0.513 2.615 1.00 90.75 87 GLU A C 1
ATOM 664 O O . GLU A 1 87 ? 2.515 0.999 1.565 1.00 90.75 87 GLU A O 1
ATOM 669 N N . SER A 1 88 ? 2.739 0.738 3.770 1.00 91.44 88 SER A N 1
ATOM 670 C CA . SER A 1 88 ? 3.964 1.548 3.857 1.00 91.44 88 SER A CA 1
ATOM 671 C C . SER A 1 88 ? 5.097 0.928 3.042 1.00 91.44 88 SER A C 1
ATOM 673 O O . SER A 1 88 ? 5.811 1.645 2.344 1.00 91.44 88 SER A O 1
ATOM 675 N N . LEU A 1 89 ? 5.245 -0.401 3.095 1.00 87.38 89 LEU A N 1
ATOM 676 C CA . LEU A 1 89 ? 6.211 -1.137 2.277 1.00 87.38 89 LEU A CA 1
ATOM 677 C C . LEU A 1 89 ? 5.893 -0.998 0.784 1.00 87.38 89 LEU A C 1
ATOM 679 O O . LEU A 1 89 ? 6.793 -0.710 -0.006 1.00 87.38 89 LEU A O 1
ATOM 683 N N . LEU A 1 90 ? 4.622 -1.150 0.398 1.00 85.00 90 LEU A N 1
ATOM 684 C CA . LEU A 1 90 ? 4.202 -1.004 -0.997 1.00 85.00 90 LEU A CA 1
ATOM 685 C C . LEU A 1 90 ? 4.463 0.410 -1.524 1.00 85.00 90 LEU A C 1
ATOM 687 O O . LEU A 1 90 ? 5.109 0.565 -2.559 1.00 85.00 90 LEU A O 1
ATOM 691 N N . ILE A 1 91 ? 4.051 1.447 -0.798 1.00 87.56 91 ILE A N 1
ATOM 692 C CA . ILE A 1 91 ? 4.263 2.840 -1.204 1.00 87.56 91 ILE 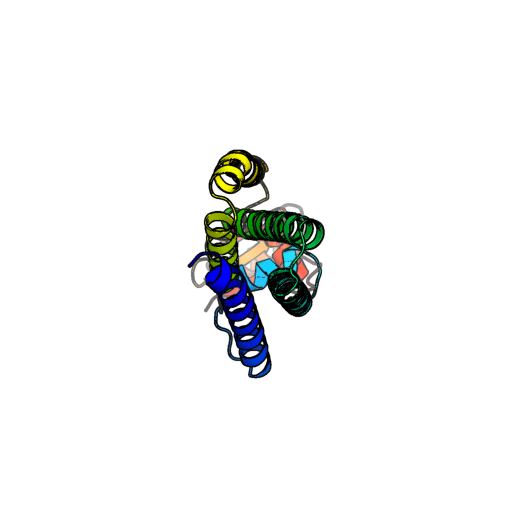A CA 1
ATOM 693 C C . ILE A 1 91 ? 5.756 3.191 -1.245 1.00 87.56 91 ILE A C 1
ATOM 695 O O . ILE A 1 91 ? 6.211 3.796 -2.217 1.00 87.56 91 ILE A O 1
ATOM 699 N N . ALA A 1 92 ? 6.541 2.782 -0.242 1.00 85.62 92 ALA A N 1
ATOM 700 C CA . ALA A 1 92 ? 7.985 3.018 -0.226 1.00 85.62 92 ALA A CA 1
ATOM 701 C C . ALA A 1 92 ? 8.684 2.353 -1.424 1.00 85.62 92 ALA A C 1
ATOM 703 O O . ALA A 1 92 ? 9.549 2.962 -2.058 1.00 85.62 92 ALA A O 1
ATOM 704 N N . SER A 1 93 ? 8.270 1.134 -1.781 1.00 77.38 93 SER A N 1
ATOM 705 C CA . SER A 1 93 ? 8.803 0.435 -2.951 1.00 77.38 93 SER A CA 1
ATOM 706 C C . SER A 1 93 ? 8.439 1.130 -4.270 1.00 77.38 93 SER A C 1
ATOM 708 O O . SER A 1 93 ? 9.312 1.300 -5.121 1.00 77.38 93 SER A O 1
ATOM 710 N N . GLN A 1 94 ? 7.198 1.613 -4.416 1.00 77.69 94 GLN A N 1
ATOM 711 C CA . GLN A 1 94 ? 6.744 2.349 -5.601 1.00 77.69 94 GLN A CA 1
ATOM 712 C C . GLN A 1 94 ? 7.519 3.654 -5.789 1.00 77.69 94 GLN A C 1
ATOM 714 O O . GLN A 1 94 ? 7.996 3.912 -6.888 1.00 77.69 94 GLN A O 1
ATOM 719 N N . LEU A 1 95 ? 7.692 4.437 -4.720 1.00 79.44 95 LEU A N 1
ATOM 720 C CA . LEU A 1 95 ? 8.389 5.727 -4.759 1.00 79.44 95 LEU A CA 1
ATOM 721 C C . LEU A 1 95 ? 9.860 5.616 -5.166 1.00 79.44 95 LEU A C 1
ATOM 723 O O . LEU A 1 95 ? 10.400 6.540 -5.774 1.00 79.44 95 LEU A O 1
ATOM 727 N N . ASN A 1 96 ? 10.528 4.518 -4.806 1.00 73.19 96 ASN A N 1
ATOM 728 C CA . ASN A 1 96 ? 11.937 4.350 -5.145 1.00 73.19 96 ASN A CA 1
ATOM 729 C C . ASN A 1 96 ? 12.136 3.770 -6.552 1.00 73.19 96 ASN A C 1
ATOM 731 O O . ASN A 1 96 ? 13.080 4.140 -7.253 1.00 73.19 96 ASN A O 1
ATOM 735 N N . LEU A 1 97 ? 11.249 2.869 -6.974 1.00 69.12 97 LEU A N 1
ATOM 736 C CA . LEU A 1 97 ? 11.369 2.164 -8.247 1.00 69.12 97 LEU A CA 1
ATOM 737 C C . LEU A 1 97 ? 10.781 2.935 -9.427 1.00 69.12 97 LEU A C 1
ATOM 739 O O . LEU A 1 97 ? 11.303 2.797 -10.530 1.00 69.12 97 LEU A O 1
ATOM 743 N N . ASN A 1 98 ? 9.733 3.732 -9.218 1.00 65.38 98 ASN A N 1
ATOM 744 C CA . ASN A 1 98 ? 8.968 4.351 -10.292 1.00 65.38 98 ASN A CA 1
ATOM 745 C C . ASN A 1 98 ? 8.649 5.827 -9.980 1.00 65.38 98 ASN A C 1
ATOM 747 O O . ASN A 1 98 ? 8.306 6.149 -8.844 1.00 65.38 98 ASN A O 1
ATOM 751 N N . PRO A 1 99 ? 8.726 6.747 -10.962 1.00 60.91 99 PRO A N 1
ATOM 752 C CA . PRO A 1 99 ? 8.377 8.151 -10.738 1.00 60.91 99 PRO A CA 1
ATOM 753 C C . PRO A 1 99 ? 6.886 8.379 -10.446 1.00 60.91 99 PRO A C 1
ATOM 755 O O . PRO A 1 99 ? 6.531 9.424 -9.907 1.00 60.91 99 PRO A O 1
ATOM 758 N N . GLU A 1 100 ? 6.013 7.425 -10.784 1.00 67.62 100 GLU A N 1
ATOM 759 C CA . GLU A 1 100 ? 4.568 7.547 -10.585 1.00 67.62 100 GLU A CA 1
ATOM 760 C C . GLU A 1 100 ? 4.071 6.604 -9.488 1.00 67.62 100 GLU A C 1
ATOM 762 O O . GLU A 1 100 ? 4.232 5.383 -9.570 1.00 67.62 100 GLU A O 1
ATOM 767 N N . VAL A 1 101 ? 3.413 7.177 -8.478 1.00 74.19 101 VAL A N 1
ATOM 768 C CA . VAL A 1 101 ? 2.778 6.435 -7.381 1.00 74.19 101 VAL A CA 1
ATOM 769 C C . VAL A 1 101 ? 1.377 5.993 -7.794 1.00 74.19 101 VAL A C 1
ATOM 771 O O . VAL A 1 101 ? 0.645 6.726 -8.466 1.00 74.19 101 VAL A O 1
ATOM 774 N N . CYS A 1 102 ? 0.977 4.798 -7.365 1.00 81.44 102 CYS A N 1
ATOM 775 C CA . CYS A 1 102 ? -0.387 4.321 -7.540 1.00 81.44 102 CYS A CA 1
ATOM 776 C C . CYS A 1 102 ? -1.361 5.171 -6.702 1.00 81.44 102 CYS A C 1
ATOM 778 O O . CYS A 1 102 ? -1.337 5.131 -5.469 1.00 81.44 102 CYS A O 1
ATOM 780 N N . LYS A 1 103 ? -2.256 5.919 -7.365 1.00 84.81 103 LYS A N 1
ATOM 781 C CA . LYS A 1 103 ? -3.266 6.754 -6.684 1.00 84.81 103 LYS A CA 1
ATOM 782 C C . LYS A 1 103 ? -4.228 5.921 -5.832 1.00 84.81 103 LYS A C 1
ATOM 784 O O . LYS A 1 103 ? -4.624 6.369 -4.761 1.00 84.81 103 LYS A O 1
ATOM 789 N N . PHE A 1 104 ? -4.564 4.713 -6.285 1.00 87.69 104 PHE A N 1
ATOM 790 C CA . PHE A 1 104 ? -5.433 3.791 -5.553 1.00 87.69 104 PHE A CA 1
ATOM 791 C C . PHE A 1 104 ? -4.787 3.301 -4.245 1.00 87.69 104 PHE A C 1
ATOM 793 O O . PHE A 1 104 ? -5.376 3.457 -3.177 1.00 87.69 104 PHE A O 1
ATOM 800 N N . CYS A 1 105 ? -3.547 2.800 -4.299 1.00 88.19 105 CYS A N 1
ATOM 801 C CA . CYS A 1 105 ? -2.786 2.389 -3.113 1.00 88.19 105 CYS A CA 1
ATOM 802 C C . CYS A 1 105 ? -2.592 3.563 -2.149 1.00 88.19 105 CYS A C 1
ATOM 804 O O . CYS A 1 105 ? -2.747 3.404 -0.943 1.00 88.19 105 CYS A O 1
ATOM 806 N N . LEU A 1 106 ? -2.325 4.767 -2.671 1.00 90.12 106 LEU A N 1
ATOM 807 C CA . LEU A 1 106 ? -2.229 5.961 -1.835 1.00 90.12 106 LEU A CA 1
ATOM 808 C C . LEU A 1 106 ? -3.558 6.260 -1.123 1.00 90.12 106 LEU A C 1
ATOM 810 O O . LEU A 1 106 ? -3.552 6.586 0.060 1.00 90.12 106 LEU A O 1
ATOM 814 N N . GLY A 1 107 ? -4.695 6.106 -1.807 1.00 92.38 107 GLY A N 1
ATOM 815 C CA . GLY A 1 107 ? -6.025 6.237 -1.209 1.00 92.38 107 GLY A CA 1
ATOM 816 C C . GLY A 1 107 ? -6.273 5.229 -0.081 1.00 92.38 107 GLY A C 1
ATOM 817 O O . GLY A 1 107 ? -6.698 5.621 1.008 1.00 92.38 107 GLY A O 1
ATOM 818 N N . VAL A 1 108 ? -5.942 3.953 -0.306 1.00 94.12 108 VAL A N 1
ATOM 819 C CA . VAL A 1 108 ? -6.003 2.893 0.718 1.00 94.12 108 VAL A CA 1
ATOM 820 C C . VAL A 1 108 ? -5.127 3.251 1.920 1.00 94.12 108 VAL A C 1
ATOM 822 O O . VAL A 1 108 ? -5.603 3.246 3.057 1.00 94.12 108 VAL A O 1
ATOM 825 N N . TYR A 1 109 ? -3.873 3.635 1.673 1.00 94.62 109 TYR A N 1
ATOM 826 C CA . TYR A 1 109 ? -2.927 4.016 2.716 1.00 94.62 109 TYR A CA 1
ATOM 827 C C . TYR A 1 109 ? -3.435 5.198 3.549 1.00 94.62 109 TYR A C 1
ATOM 829 O O . TYR A 1 109 ? -3.446 5.132 4.778 1.00 94.62 109 TYR A O 1
ATOM 837 N N . LEU A 1 110 ? -3.932 6.258 2.905 1.00 95.19 110 LEU A N 1
ATOM 838 C CA . LEU A 1 110 ? -4.479 7.429 3.593 1.00 95.19 110 LEU A CA 1
ATOM 839 C C . LEU A 1 110 ? -5.681 7.070 4.474 1.00 95.19 110 LEU A C 1
ATOM 841 O O . LEU A 1 110 ? -5.759 7.530 5.614 1.00 95.19 110 LEU A O 1
ATOM 845 N N . LEU A 1 111 ? -6.592 6.220 3.991 1.00 96.12 111 LEU A N 1
ATOM 846 C CA . LEU A 1 111 ? -7.727 5.749 4.787 1.00 96.12 111 LEU A CA 1
ATOM 847 C C . LEU A 1 111 ? -7.271 4.957 6.020 1.00 96.12 111 LEU A C 1
ATOM 849 O O . LEU A 1 111 ? -7.807 5.170 7.108 1.00 96.12 111 LEU A O 1
ATOM 853 N N . LEU A 1 112 ? -6.263 4.093 5.888 1.00 95.62 112 LEU A N 1
ATOM 854 C CA . LEU A 1 112 ? -5.703 3.344 7.016 1.00 95.62 112 LEU A CA 1
ATOM 855 C C . LEU A 1 112 ? -5.000 4.258 8.032 1.00 95.62 112 LEU A C 1
ATOM 857 O O . LEU A 1 112 ? -5.183 4.087 9.238 1.00 95.62 112 LEU A O 1
ATOM 861 N N . ILE A 1 113 ? -4.258 5.271 7.576 1.00 95.06 113 ILE A N 1
ATOM 862 C CA . ILE A 1 113 ? -3.650 6.273 8.465 1.00 95.06 113 ILE A CA 1
ATOM 863 C C . ILE A 1 113 ? -4.729 7.063 9.215 1.00 95.06 113 ILE A C 1
ATOM 865 O O . ILE A 1 113 ? -4.621 7.245 10.429 1.00 95.06 113 ILE A O 1
ATOM 869 N N . LEU A 1 114 ? -5.808 7.472 8.540 1.00 94.31 114 LEU A N 1
ATOM 870 C CA . LEU A 1 114 ? -6.948 8.128 9.189 1.00 94.31 114 LEU A CA 1
ATOM 871 C C . LEU A 1 114 ? -7.606 7.225 10.241 1.00 94.31 114 LEU A C 1
ATOM 873 O O . LEU A 1 114 ? -7.946 7.695 11.331 1.00 94.31 114 LEU A O 1
ATOM 877 N N . MET A 1 115 ? -7.750 5.927 9.955 1.00 94.38 115 MET A N 1
ATOM 878 C CA . MET A 1 115 ? -8.228 4.951 10.937 1.00 94.38 115 MET A CA 1
ATOM 879 C C . MET A 1 115 ? -7.299 4.862 12.146 1.00 94.38 115 MET A C 1
ATOM 881 O O . MET A 1 115 ? -7.789 4.868 13.273 1.00 94.38 115 MET A O 1
ATOM 885 N N . LEU A 1 116 ? -5.982 4.818 11.931 1.00 93.12 116 LEU A N 1
ATOM 886 C CA . LEU A 1 116 ? -4.981 4.695 12.993 1.00 93.12 116 LEU A CA 1
ATOM 887 C C . LEU A 1 116 ? -4.955 5.936 13.896 1.00 93.12 116 LEU A C 1
ATOM 889 O O . LEU A 1 116 ? -4.956 5.815 15.122 1.00 93.12 116 LEU A O 1
ATOM 893 N N . ILE A 1 117 ? -5.025 7.130 13.300 1.00 92.50 117 ILE A N 1
ATOM 894 C CA . ILE A 1 117 ? -5.144 8.409 14.013 1.00 92.50 117 ILE A CA 1
ATOM 895 C C . ILE A 1 117 ? -6.426 8.449 14.858 1.00 92.50 117 ILE A C 1
ATOM 897 O O . ILE A 1 117 ? -6.393 8.862 16.021 1.00 92.50 117 ILE A O 1
ATOM 901 N N . ASN A 1 118 ? -7.558 8.016 14.292 1.00 90.44 118 ASN A N 1
ATOM 902 C CA . ASN A 1 118 ? -8.841 7.998 14.997 1.00 90.44 118 ASN A CA 1
ATOM 903 C C . ASN A 1 118 ? -8.917 6.905 16.080 1.00 90.44 118 ASN A C 1
ATOM 905 O O . ASN A 1 118 ? -9.648 7.075 17.061 1.00 90.44 118 ASN A O 1
ATOM 909 N N . ASP A 1 119 ? -8.182 5.802 15.920 1.00 88.88 119 ASP A N 1
ATOM 910 C CA . ASP A 1 119 ? -8.072 4.742 16.921 1.00 88.88 119 ASP A CA 1
ATOM 911 C C . ASP A 1 119 ? -7.275 5.220 18.138 1.00 88.88 119 ASP A C 1
ATOM 913 O O . ASP A 1 119 ? -7.824 5.332 19.238 1.00 88.88 119 ASP A O 1
ATOM 917 N N . ASN A 1 120 ? -5.997 5.559 17.936 1.00 87.00 120 ASN A N 1
ATOM 918 C CA . ASN A 1 120 ? -5.125 6.037 18.998 1.00 87.00 120 ASN A CA 1
ATOM 919 C C . ASN A 1 120 ? -3.974 6.895 18.447 1.00 87.00 120 ASN A C 1
ATOM 921 O O . ASN A 1 120 ? -2.967 6.389 17.955 1.00 87.00 120 ASN A O 1
ATOM 925 N N . ILE A 1 121 ? -4.076 8.215 18.620 1.00 87.50 121 ILE A N 1
ATOM 926 C CA . ILE A 1 121 ? -3.041 9.162 18.182 1.00 87.50 121 ILE A CA 1
ATOM 927 C C . ILE A 1 121 ? -1.666 8.897 18.815 1.00 87.50 121 ILE A C 1
ATOM 929 O O . ILE A 1 121 ? -0.646 9.107 18.165 1.00 87.50 121 ILE A O 1
ATOM 933 N N . LYS A 1 122 ? -1.608 8.405 20.062 1.00 88.06 122 LYS A N 1
ATOM 934 C CA . LYS A 1 122 ? -0.325 8.090 20.711 1.00 88.06 122 LYS A CA 1
ATOM 935 C C . LYS A 1 122 ? 0.350 6.916 20.011 1.00 88.06 122 LYS A C 1
ATOM 937 O O . LYS A 1 122 ? 1.536 6.987 19.727 1.00 88.06 122 LYS A O 1
ATOM 942 N N . LEU A 1 123 ? -0.430 5.888 19.676 1.00 85.62 123 LEU A N 1
ATOM 943 C CA . LEU A 1 123 ? 0.035 4.729 18.917 1.00 85.62 123 LEU A CA 1
ATOM 944 C C . LEU A 1 123 ? 0.539 5.141 17.527 1.00 85.62 123 LEU A C 1
ATOM 946 O O . LEU A 1 123 ? 1.613 4.712 17.122 1.00 85.62 123 LEU A O 1
ATOM 950 N N . PHE A 1 124 ? -0.186 6.026 16.833 1.00 87.38 124 PHE A N 1
ATOM 951 C CA . PHE A 1 124 ? 0.262 6.603 15.563 1.00 87.38 124 PHE A CA 1
ATOM 952 C C . PHE A 1 124 ? 1.627 7.301 15.691 1.00 87.38 124 PHE A C 1
ATOM 954 O O . PHE A 1 124 ? 2.538 7.018 14.916 1.00 87.38 124 PHE A O 1
ATOM 961 N N . LEU A 1 125 ? 1.800 8.160 16.702 1.00 89.06 125 LEU A N 1
ATOM 962 C CA . LEU A 1 125 ? 3.069 8.854 16.948 1.00 89.06 125 LEU A CA 1
ATOM 963 C C . LEU A 1 125 ? 4.215 7.882 17.265 1.00 89.06 125 LEU A C 1
ATOM 965 O O . LEU A 1 125 ? 5.337 8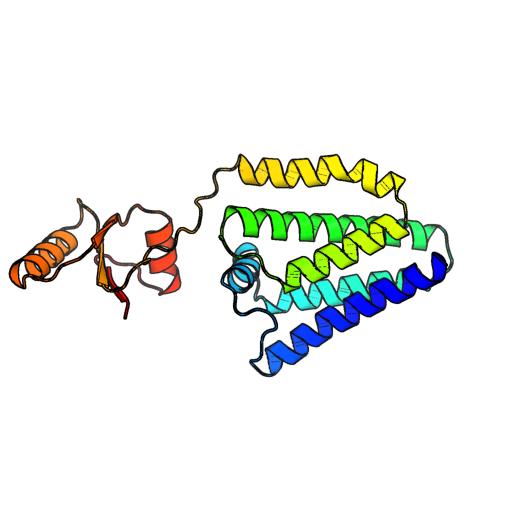.103 16.820 1.00 89.06 125 LEU A O 1
ATOM 969 N N . THR A 1 126 ? 3.943 6.790 17.985 1.00 87.75 126 THR A N 1
ATOM 970 C CA . THR A 1 126 ? 4.936 5.738 18.263 1.00 87.75 126 THR A CA 1
ATOM 971 C C . THR A 1 126 ? 5.313 4.934 17.017 1.00 87.75 126 THR A C 1
ATOM 973 O O . THR A 1 126 ? 6.431 4.435 16.934 1.00 87.75 126 THR A O 1
ATOM 976 N N . LEU A 1 127 ? 4.413 4.810 16.039 1.00 89.12 127 LEU A N 1
ATOM 977 C CA . LEU A 1 127 ? 4.653 4.080 14.788 1.00 89.12 127 LEU A CA 1
ATOM 978 C C . LEU A 1 127 ? 5.374 4.915 13.726 1.00 89.12 127 LEU A C 1
ATOM 980 O O . LEU A 1 127 ? 5.995 4.349 12.827 1.00 89.12 127 LEU A O 1
ATOM 984 N N . LEU A 1 128 ? 5.339 6.245 13.842 1.00 89.62 128 LEU A N 1
ATOM 985 C CA . LEU A 1 128 ? 5.965 7.168 12.894 1.00 89.62 128 LEU A CA 1
ATOM 986 C C . LEU A 1 128 ? 7.450 6.852 12.611 1.00 89.62 128 LEU A C 1
ATOM 988 O O . LEU A 1 128 ? 7.822 6.820 11.437 1.00 89.62 128 LEU A O 1
ATOM 992 N N . PRO A 1 129 ? 8.301 6.557 13.619 1.00 90.12 129 PRO A N 1
ATOM 993 C CA . PRO A 1 129 ? 9.696 6.193 13.381 1.00 90.12 129 PRO A CA 1
ATOM 994 C C . PRO A 1 129 ? 9.845 4.879 12.611 1.00 90.12 129 PRO A C 1
ATOM 996 O O . PRO A 1 129 ? 10.747 4.760 11.790 1.00 90.12 129 PRO A O 1
ATOM 999 N N . ALA A 1 130 ? 8.961 3.903 12.840 1.00 89.19 130 ALA A N 1
ATOM 1000 C CA . ALA A 1 130 ? 9.008 2.617 12.148 1.00 89.19 130 ALA A CA 1
ATOM 1001 C C . ALA A 1 130 ? 8.616 2.760 10.671 1.00 89.19 130 ALA A C 1
ATOM 1003 O O . ALA A 1 130 ? 9.286 2.210 9.798 1.00 89.19 130 ALA A O 1
ATOM 1004 N N . ILE A 1 131 ? 7.587 3.564 10.382 1.00 89.94 131 ILE A N 1
ATOM 1005 C CA . ILE A 1 131 ? 7.239 3.945 9.007 1.00 89.94 131 ILE A CA 1
ATOM 1006 C C . ILE A 1 131 ? 8.419 4.695 8.375 1.00 89.94 131 ILE A C 1
ATOM 1008 O O . ILE A 1 131 ? 8.878 4.320 7.303 1.00 89.94 131 ILE A O 1
ATOM 1012 N N . GLY A 1 132 ? 8.986 5.692 9.061 1.00 89.12 132 GLY A N 1
ATOM 1013 C CA . GLY A 1 132 ? 10.151 6.435 8.572 1.00 89.12 132 GLY A CA 1
ATOM 1014 C C . GLY A 1 132 ? 11.359 5.543 8.266 1.00 89.12 132 GLY A C 1
ATOM 1015 O O . GLY A 1 132 ? 12.002 5.714 7.233 1.00 89.12 132 GLY A O 1
ATOM 1016 N N . ALA A 1 133 ? 11.627 4.544 9.111 1.00 89.00 133 ALA A N 1
ATOM 1017 C CA . ALA A 1 133 ? 12.697 3.574 8.908 1.00 89.00 133 ALA A CA 1
ATOM 1018 C C . ALA A 1 133 ? 12.485 2.721 7.649 1.00 89.00 133 ALA A C 1
ATOM 1020 O O . ALA A 1 133 ? 13.454 2.444 6.949 1.00 89.00 133 ALA A O 1
ATOM 1021 N N . ILE A 1 134 ? 11.243 2.349 7.318 1.00 87.38 134 ILE A N 1
ATOM 1022 C CA . ILE A 1 134 ? 10.929 1.631 6.073 1.00 87.38 134 ILE A CA 1
ATOM 1023 C C . ILE A 1 134 ? 11.272 2.488 4.858 1.00 87.38 134 ILE A C 1
ATOM 1025 O O . ILE A 1 134 ? 11.987 2.035 3.966 1.00 87.38 134 ILE A O 1
ATOM 1029 N N . PHE A 1 135 ? 10.813 3.738 4.836 1.00 86.06 135 PHE A N 1
ATOM 1030 C CA . PHE A 1 135 ? 11.098 4.647 3.726 1.00 86.06 135 PHE A CA 1
ATOM 1031 C C . PHE A 1 135 ? 12.602 4.909 3.591 1.00 86.06 135 PHE A C 1
ATOM 1033 O O . PHE A 1 135 ? 13.138 4.875 2.485 1.00 86.06 135 PHE A O 1
ATOM 1040 N N . LEU A 1 136 ? 13.299 5.099 4.715 1.00 86.50 136 LEU A N 1
ATOM 1041 C CA . LEU A 1 136 ? 14.747 5.275 4.733 1.00 86.50 136 LEU A CA 1
ATOM 1042 C C . LEU A 1 136 ? 15.480 4.019 4.244 1.00 86.50 136 LEU A C 1
ATOM 1044 O O . LEU A 1 136 ? 16.405 4.130 3.443 1.00 86.50 136 LEU A O 1
ATOM 1048 N N . ALA A 1 137 ? 15.058 2.829 4.676 1.00 84.94 137 ALA A N 1
ATOM 1049 C CA . ALA A 1 137 ? 15.636 1.566 4.232 1.00 84.94 137 ALA A CA 1
ATOM 1050 C C . ALA A 1 137 ? 15.498 1.405 2.717 1.00 84.94 137 ALA A C 1
ATOM 1052 O O . ALA A 1 137 ? 16.485 1.103 2.057 1.00 84.94 137 ALA A O 1
ATOM 1053 N N . PHE A 1 138 ? 14.323 1.682 2.145 1.00 78.88 138 PHE A N 1
ATOM 1054 C CA . PHE A 1 138 ? 14.144 1.654 0.693 1.00 78.88 138 PHE A CA 1
ATOM 1055 C C . PHE A 1 138 ? 14.954 2.733 -0.026 1.00 78.88 138 PHE A C 1
ATOM 1057 O O . PHE A 1 138 ? 15.408 2.481 -1.131 1.00 78.88 138 PHE A O 1
ATOM 1064 N N . PHE A 1 139 ? 15.181 3.902 0.575 1.00 77.69 139 PHE A N 1
ATOM 1065 C CA . PHE A 1 139 ? 16.031 4.935 -0.021 1.00 77.69 139 PHE A CA 1
ATOM 1066 C C . PHE A 1 139 ? 17.519 4.543 -0.040 1.00 77.69 139 PHE A C 1
ATOM 1068 O O . PHE A 1 139 ? 18.216 4.807 -1.018 1.00 77.69 139 PHE A O 1
ATOM 1075 N N . ILE A 1 140 ? 18.007 3.912 1.035 1.00 80.12 140 ILE A N 1
ATOM 1076 C CA . ILE A 1 140 ? 19.406 3.474 1.178 1.00 80.12 140 ILE A CA 1
ATOM 1077 C C . ILE A 1 140 ? 19.680 2.216 0.355 1.00 80.12 140 ILE A C 1
ATOM 1079 O O . ILE A 1 140 ? 20.733 2.101 -0.275 1.00 80.12 140 ILE A O 1
ATOM 1083 N N . LEU A 1 141 ? 18.748 1.260 0.367 1.00 72.38 141 LEU A N 1
ATOM 1084 C CA . LEU A 1 141 ? 18.798 0.095 -0.499 1.00 72.38 141 LEU A CA 1
ATOM 1085 C C . LEU A 1 141 ? 18.646 0.615 -1.925 1.00 72.38 141 LEU A C 1
ATOM 1087 O O . LEU A 1 141 ? 17.544 0.904 -2.378 1.00 72.38 141 LEU A O 1
ATOM 1091 N N . ALA A 1 142 ? 19.773 0.778 -2.615 1.00 54.47 142 ALA A N 1
ATOM 1092 C CA . ALA A 1 142 ? 19.875 1.223 -3.997 1.00 54.47 142 ALA A CA 1
ATOM 1093 C C . ALA A 1 142 ? 19.288 0.176 -4.961 1.00 54.47 142 ALA A C 1
ATOM 1095 O O . ALA A 1 142 ? 19.977 -0.347 -5.838 1.00 54.47 142 ALA A O 1
ATOM 1096 N N . ILE A 1 143 ? 18.009 -0.161 -4.781 1.00 59.72 143 ILE A N 1
ATOM 1097 C CA . ILE A 1 143 ? 17.246 -0.956 -5.724 1.00 59.72 143 ILE A CA 1
ATOM 1098 C C . ILE A 1 143 ? 17.284 -0.165 -7.037 1.00 59.72 143 ILE A C 1
ATOM 1100 O O . ILE A 1 143 ? 16.962 1.029 -7.033 1.00 59.72 143 ILE A O 1
ATOM 1104 N N . PRO A 1 144 ? 17.757 -0.771 -8.138 1.00 55.22 144 PRO A N 1
ATOM 1105 C CA . PRO A 1 144 ? 17.928 -0.068 -9.396 1.00 55.22 144 PRO A CA 1
ATOM 1106 C C . PRO A 1 144 ? 16.597 0.565 -9.790 1.00 55.22 144 PRO A C 1
ATOM 1108 O O . PRO A 1 144 ? 15.600 -0.126 -9.984 1.00 55.22 144 PRO A O 1
ATOM 1111 N N . LYS A 1 145 ? 16.585 1.900 -9.850 1.00 53.72 145 LYS A N 1
ATOM 1112 C CA . LYS A 1 145 ? 15.418 2.668 -10.282 1.00 53.72 145 LYS A CA 1
ATOM 1113 C C . LYS A 1 145 ? 15.035 2.181 -11.672 1.00 53.72 145 LYS A C 1
ATOM 1115 O O . LYS A 1 145 ? 15.915 2.140 -12.540 1.00 53.72 145 LYS A O 1
ATOM 1120 N N . ASN A 1 146 ? 13.753 1.879 -11.880 1.00 51.84 146 ASN A N 1
ATOM 1121 C CA . ASN A 1 146 ? 13.208 1.564 -13.192 1.00 51.84 146 ASN A CA 1
ATOM 1122 C C . ASN A 1 146 ? 13.207 2.859 -14.016 1.00 51.84 146 ASN A C 1
ATOM 1124 O O . ASN A 1 146 ? 12.226 3.595 -14.106 1.00 51.84 146 ASN A O 1
ATOM 1128 N N . LYS A 1 147 ? 14.383 3.237 -14.519 1.00 54.72 147 LYS A N 1
ATOM 1129 C CA . LYS A 1 147 ? 14.505 4.342 -15.458 1.00 54.72 147 LYS A CA 1
ATOM 1130 C C . LYS A 1 147 ? 13.923 3.822 -16.758 1.00 54.72 147 LYS A C 1
ATOM 1132 O O . LYS A 1 147 ? 14.436 2.840 -17.286 1.00 54.72 147 LYS A O 1
ATOM 1137 N N . SER A 1 148 ? 12.897 4.500 -17.276 1.00 59.19 148 SER A N 1
ATOM 1138 C CA . SER A 1 148 ? 12.425 4.238 -18.635 1.00 59.19 148 SER A CA 1
ATOM 1139 C C . SER A 1 148 ? 13.632 4.202 -19.574 1.00 59.19 148 SER A C 1
ATOM 1141 O O . SER A 1 148 ? 14.361 5.193 -19.699 1.00 59.19 148 SER A O 1
ATOM 1143 N N . LEU A 1 149 ? 13.856 3.031 -20.169 1.00 66.44 149 LEU A N 1
ATOM 1144 C CA . LEU A 1 149 ? 14.932 2.766 -21.125 1.00 66.44 149 LEU A CA 1
ATOM 1145 C C . LEU A 1 149 ? 14.791 3.631 -22.379 1.00 66.44 149 LEU A C 1
ATOM 1147 O O . LEU A 1 149 ? 15.779 3.938 -23.038 1.00 66.44 149 LEU A O 1
ATOM 1151 N N . VAL A 1 150 ? 13.556 4.038 -22.679 1.00 68.12 150 VAL A N 1
ATOM 1152 C CA . VAL A 1 150 ? 13.140 4.635 -23.943 1.00 68.12 150 VAL A CA 1
ATOM 1153 C C . VAL A 1 150 ? 12.365 5.917 -23.633 1.00 68.12 150 VAL A C 1
ATOM 1155 O O . VAL A 1 150 ? 11.161 5.915 -23.358 1.00 68.12 150 VAL A O 1
ATOM 1158 N N . LYS A 1 151 ? 13.087 7.038 -23.591 1.00 69.06 151 LYS A N 1
ATOM 1159 C CA . LYS A 1 151 ? 12.537 8.332 -23.158 1.00 69.06 151 LYS A CA 1
ATOM 1160 C C . LYS A 1 151 ? 11.978 9.155 -24.309 1.00 69.06 151 LYS A C 1
ATOM 1162 O O . LYS A 1 151 ? 10.897 9.714 -24.171 1.00 69.06 151 LYS A O 1
ATOM 1167 N N . GLU A 1 152 ? 12.673 9.171 -25.433 1.00 75.88 152 GLU A N 1
ATOM 1168 C CA . GLU A 1 152 ? 12.369 10.005 -26.595 1.00 75.88 152 GLU A CA 1
ATOM 1169 C C . GLU A 1 152 ? 12.034 9.117 -27.789 1.00 75.88 152 GLU A C 1
ATOM 1171 O O . GLU A 1 152 ? 12.374 7.932 -27.791 1.00 75.88 152 GLU A O 1
ATOM 1176 N N . ASP A 1 153 ? 11.345 9.681 -28.772 1.00 81.75 153 ASP A N 1
ATOM 1177 C CA . ASP A 1 153 ? 11.024 8.965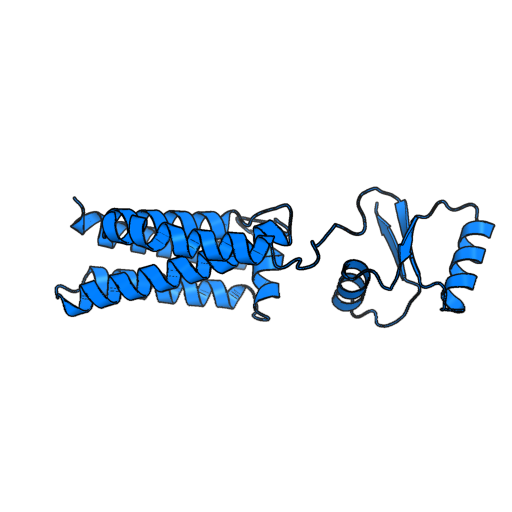 -30.001 1.00 81.75 153 ASP A CA 1
ATOM 1178 C C . ASP A 1 153 ? 12.316 8.690 -30.773 1.00 81.75 153 ASP A C 1
ATOM 1180 O O . ASP A 1 153 ? 13.265 9.482 -30.751 1.00 81.75 153 ASP A O 1
ATOM 1184 N N . GLY A 1 154 ? 12.382 7.525 -31.412 1.00 84.94 154 GLY A N 1
ATOM 1185 C CA . GLY A 1 154 ? 13.584 7.079 -32.108 1.00 84.94 154 GLY A CA 1
ATOM 1186 C C . GLY A 1 154 ? 13.938 5.617 -31.873 1.00 84.94 154 GLY A C 1
ATOM 1187 O O . GLY A 1 154 ? 13.195 4.844 -31.262 1.00 84.94 154 GLY A O 1
ATOM 1188 N N . LEU A 1 155 ? 15.090 5.228 -32.421 1.00 88.00 155 LEU A N 1
ATOM 1189 C CA . LEU A 1 155 ? 15.575 3.854 -32.404 1.00 88.00 155 LEU A CA 1
ATOM 1190 C C . LEU A 1 155 ? 16.564 3.636 -31.255 1.00 88.00 155 LEU A C 1
ATOM 1192 O O . LEU A 1 155 ? 17.550 4.356 -31.104 1.00 88.00 155 LEU A O 1
ATOM 1196 N N . TYR A 1 156 ? 16.328 2.594 -30.467 1.00 90.56 156 TYR A N 1
ATOM 1197 C CA . TYR A 1 156 ? 17.204 2.144 -29.395 1.00 90.56 156 TYR A CA 1
ATOM 1198 C C . TYR A 1 156 ? 17.707 0.737 -29.699 1.00 90.56 156 TYR A C 1
ATOM 1200 O O . TYR A 1 156 ? 16.949 -0.117 -30.153 1.00 90.56 156 TYR A O 1
ATOM 1208 N N . LEU A 1 157 ? 18.981 0.482 -29.419 1.00 90.56 157 LEU A N 1
ATOM 1209 C CA . LEU A 1 157 ? 19.615 -0.815 -29.614 1.00 90.56 157 LEU A CA 1
ATOM 1210 C C . LEU A 1 157 ? 20.185 -1.311 -28.285 1.00 90.56 157 LEU A C 1
ATOM 1212 O O . LEU A 1 157 ? 21.196 -0.791 -27.808 1.00 90.56 157 LEU A O 1
ATOM 1216 N N . ILE A 1 158 ? 19.567 -2.338 -27.703 1.00 90.31 158 ILE A N 1
ATOM 1217 C CA . ILE A 1 158 ? 20.145 -3.065 -26.570 1.00 90.31 158 ILE A CA 1
ATOM 1218 C C . ILE A 1 158 ? 21.229 -3.992 -27.118 1.00 90.31 158 ILE A C 1
ATOM 1220 O O . ILE A 1 158 ? 20.947 -4.931 -27.867 1.00 90.31 158 ILE A O 1
ATOM 1224 N N . ALA A 1 159 ? 22.480 -3.727 -26.753 1.00 88.62 159 ALA A N 1
ATOM 1225 C CA . ALA A 1 159 ? 23.647 -4.415 -27.291 1.00 88.62 159 ALA A CA 1
ATOM 1226 C C . ALA A 1 159 ? 24.748 -4.578 -26.237 1.00 88.62 159 ALA A C 1
ATOM 1228 O O . ALA A 1 159 ? 24.871 -3.784 -25.309 1.00 88.62 159 ALA A O 1
ATOM 1229 N N . SER A 1 160 ? 25.607 -5.584 -26.413 1.00 87.00 160 SER A N 1
ATOM 1230 C CA . SER A 1 160 ? 26.816 -5.760 -25.600 1.00 87.00 160 SER A CA 1
ATOM 1231 C C . SER A 1 160 ? 28.076 -5.637 -26.451 1.00 87.00 160 SER A C 1
ATOM 1233 O O . SER A 1 160 ? 28.080 -6.019 -27.620 1.00 87.00 160 SER A O 1
ATOM 1235 N N . LYS A 1 161 ? 29.173 -5.147 -25.859 1.00 81.19 161 LYS A N 1
ATOM 1236 C CA . LYS A 1 161 ? 30.484 -5.060 -26.530 1.00 81.19 161 LYS A CA 1
ATOM 1237 C C . LYS A 1 161 ? 31.084 -6.434 -26.849 1.00 81.19 161 LYS A C 1
ATOM 1239 O O . LYS A 1 161 ? 31.865 -6.544 -27.783 1.00 81.19 161 LYS A O 1
ATOM 1244 N N . SER A 1 162 ? 30.723 -7.467 -26.089 1.00 80.94 162 SER A N 1
ATOM 1245 C CA . SER A 1 162 ? 31.245 -8.832 -26.247 1.00 80.94 162 SER A CA 1
ATOM 1246 C C . SER A 1 162 ? 30.414 -9.710 -27.190 1.00 80.94 162 SER A C 1
ATOM 1248 O O . SER A 1 162 ? 30.662 -10.906 -27.279 1.00 80.94 162 SER A O 1
ATOM 1250 N N . CYS A 1 163 ? 29.401 -9.150 -27.853 1.00 82.19 163 CYS A N 1
ATOM 1251 C CA . CYS A 1 163 ? 28.434 -9.885 -28.667 1.00 82.19 163 CYS A CA 1
ATOM 1252 C C . CYS A 1 163 ? 28.716 -9.662 -30.169 1.00 82.19 163 CYS A C 1
ATOM 1254 O O . CYS A 1 163 ? 28.549 -8.534 -30.639 1.00 82.19 163 CYS A O 1
ATOM 1256 N N . PRO A 1 164 ? 29.106 -10.704 -30.934 1.00 86.56 164 PRO A N 1
ATOM 1257 C CA . PRO A 1 164 ? 29.401 -10.584 -32.367 1.00 86.56 164 PRO A CA 1
ATOM 1258 C C . PRO A 1 164 ? 28.214 -10.062 -33.190 1.00 86.56 164 PRO A C 1
ATOM 1260 O O . PRO A 1 164 ? 28.353 -9.072 -33.901 1.00 86.56 164 PRO A O 1
ATOM 1263 N N . HIS A 1 165 ? 27.016 -10.618 -32.986 1.00 89.25 165 HIS A N 1
ATOM 1264 C CA . HIS A 1 165 ? 25.790 -10.162 -33.662 1.00 89.25 165 HIS A CA 1
ATOM 1265 C C . HIS A 1 165 ? 25.412 -8.714 -33.330 1.00 89.25 165 HIS A C 1
ATOM 1267 O O . HIS A 1 165 ? 24.796 -8.010 -34.124 1.00 89.25 165 HIS A O 1
ATOM 1273 N N . CYS A 1 166 ? 25.806 -8.232 -32.152 1.00 88.62 166 CYS A N 1
ATOM 1274 C CA . CYS A 1 166 ? 25.577 -6.853 -31.747 1.00 88.62 166 CYS A CA 1
ATOM 1275 C C . CYS A 1 166 ? 26.508 -5.878 -32.477 1.00 88.62 166 CYS A C 1
ATOM 1277 O O . CYS A 1 166 ? 26.180 -4.700 -32.585 1.00 88.62 166 CYS A O 1
ATOM 1279 N N . LYS A 1 167 ? 27.663 -6.352 -32.961 1.00 88.88 167 LYS A N 1
ATOM 1280 C CA . LYS A 1 167 ? 28.562 -5.579 -33.820 1.00 88.88 167 LYS A CA 1
ATOM 1281 C C . LYS A 1 167 ? 27.992 -5.484 -35.235 1.00 88.88 167 LYS A C 1
ATOM 1283 O O . LYS A 1 167 ? 27.870 -4.379 -35.747 1.00 88.88 167 LYS A O 1
ATOM 1288 N N . GLU A 1 168 ? 27.536 -6.608 -35.785 1.00 90.06 168 GLU A N 1
ATOM 1289 C CA . GLU A 1 168 ? 26.876 -6.669 -37.100 1.00 90.06 168 GLU A CA 1
ATOM 1290 C C . GLU A 1 168 ? 25.645 -5.754 -37.163 1.00 90.06 168 GLU A C 1
ATOM 1292 O O . GLU A 1 168 ? 25.475 -4.995 -38.113 1.00 90.06 168 GLU A O 1
ATOM 1297 N N . ALA A 1 169 ? 24.806 -5.761 -36.121 1.00 8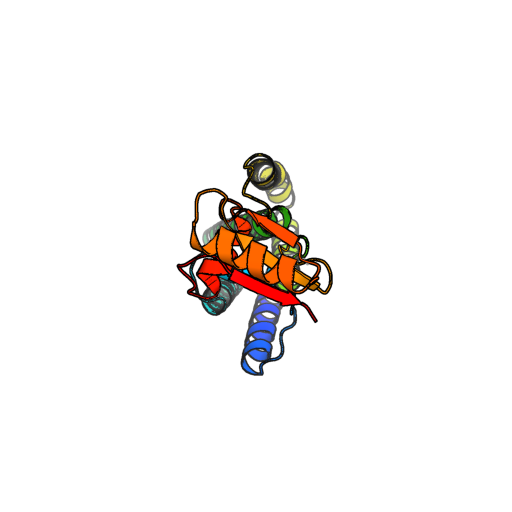9.44 169 ALA A N 1
ATOM 1298 C CA . ALA A 1 169 ? 23.628 -4.898 -36.063 1.00 89.44 169 ALA A CA 1
ATOM 1299 C C . ALA A 1 169 ? 23.976 -3.399 -36.037 1.00 89.44 169 ALA A C 1
ATOM 1301 O O . ALA A 1 169 ? 23.270 -2.602 -36.652 1.00 89.44 169 ALA A O 1
ATOM 1302 N N . LYS A 1 170 ? 25.060 -3.008 -35.351 1.00 90.00 170 LYS A N 1
ATOM 1303 C CA . LYS A 1 170 ? 25.538 -1.615 -35.345 1.00 90.00 170 LYS A CA 1
ATOM 1304 C C . LYS A 1 170 ? 26.056 -1.206 -36.715 1.00 90.00 170 LYS A C 1
ATOM 1306 O O . LYS A 1 170 ? 25.601 -0.207 -37.250 1.00 90.00 170 LYS A O 1
ATOM 1311 N N . GLU A 1 171 ? 26.916 -2.030 -37.311 1.00 91.94 171 GLU A N 1
ATOM 1312 C CA . GLU A 1 171 ? 27.457 -1.792 -38.653 1.00 91.94 171 GLU A CA 1
ATOM 1313 C C . GLU A 1 171 ? 26.338 -1.684 -39.700 1.00 91.94 171 GLU A C 1
ATOM 1315 O O . GLU A 1 171 ? 26.379 -0.812 -40.567 1.00 91.94 171 GLU A O 1
ATOM 1320 N N . PHE A 1 172 ? 25.292 -2.511 -39.590 1.00 90.94 172 PHE A N 1
ATOM 1321 C CA . PHE A 1 172 ? 24.121 -2.422 -40.457 1.00 90.94 172 PHE A CA 1
ATOM 1322 C C . PHE A 1 172 ? 23.386 -1.084 -40.307 1.00 90.94 172 PHE A C 1
ATOM 1324 O O . PHE A 1 172 ? 23.105 -0.433 -41.314 1.00 90.94 172 PHE A O 1
ATOM 1331 N N . LEU A 1 173 ? 23.093 -0.651 -39.077 1.00 90.62 173 LEU A N 1
ATOM 1332 C CA . LEU A 1 173 ? 22.402 0.618 -38.824 1.00 90.62 173 LEU A CA 1
ATOM 1333 C C . LEU A 1 173 ? 23.242 1.827 -39.258 1.00 90.62 173 LEU A C 1
ATOM 1335 O O . LEU A 1 173 ? 22.717 2.720 -39.926 1.00 90.62 173 LEU A O 1
ATOM 1339 N N . ASP A 1 174 ? 24.545 1.801 -38.971 1.00 91.56 174 ASP A N 1
ATOM 1340 C CA . ASP A 1 174 ? 25.504 2.825 -39.390 1.00 91.56 174 ASP A CA 1
ATOM 1341 C C . ASP A 1 174 ? 25.563 2.913 -40.928 1.00 91.56 174 ASP A C 1
ATOM 1343 O O . ASP A 1 174 ? 25.488 4.003 -41.495 1.00 91.56 174 ASP A O 1
ATOM 1347 N N . SER A 1 175 ? 25.595 1.770 -41.630 1.00 92.88 175 SER A N 1
ATOM 1348 C CA . SER A 1 175 ? 25.607 1.721 -43.105 1.00 92.88 175 SER A CA 1
ATOM 1349 C C . SER A 1 175 ? 24.341 2.292 -43.753 1.00 92.88 175 SER A C 1
ATOM 1351 O O . SER A 1 175 ? 24.360 2.705 -44.913 1.00 92.88 175 SER A O 1
ATOM 1353 N N . LYS A 1 176 ? 23.227 2.308 -43.012 1.00 91.50 176 LYS A N 1
ATOM 1354 C CA . LYS A 1 176 ? 21.942 2.861 -43.448 1.00 91.50 176 LYS A CA 1
ATOM 1355 C C . LYS A 1 176 ? 21.746 4.315 -43.019 1.00 91.50 176 LYS A C 1
ATOM 1357 O O . LYS A 1 176 ? 20.714 4.886 -43.361 1.00 91.50 176 LYS A O 1
ATOM 1362 N N . GLY A 1 177 ? 22.706 4.910 -42.304 1.00 88.62 177 GLY A N 1
ATOM 1363 C CA . GLY A 1 177 ? 22.616 6.285 -41.810 1.00 88.62 177 GLY A CA 1
ATOM 1364 C C . GLY A 1 177 ? 21.473 6.497 -40.817 1.00 88.62 177 GLY A C 1
ATOM 1365 O O . GLY A 1 177 ? 20.942 7.599 -40.721 1.00 88.62 177 GLY A O 1
ATOM 1366 N N . VAL A 1 178 ? 21.045 5.440 -40.121 1.00 88.12 178 VAL A N 1
ATOM 1367 C CA . VAL A 1 178 ? 19.966 5.520 -39.134 1.00 88.12 178 VAL A CA 1
ATOM 1368 C C . VAL A 1 178 ? 20.559 5.983 -37.811 1.00 88.12 178 VAL A C 1
ATOM 1370 O O . VAL A 1 178 ? 21.477 5.351 -37.299 1.00 88.12 178 VAL A O 1
ATOM 1373 N N . GLU A 1 179 ? 20.023 7.050 -37.224 1.00 88.56 179 GLU A N 1
ATOM 1374 C CA . GLU A 1 179 ? 20.397 7.444 -35.866 1.00 88.56 179 GLU A CA 1
ATOM 1375 C C . GLU A 1 179 ? 19.769 6.493 -34.839 1.00 88.56 179 GLU A C 1
ATOM 1377 O O . GLU A 1 179 ? 18.562 6.236 -34.852 1.00 88.56 179 GLU A O 1
ATOM 1382 N N . TYR A 1 180 ? 20.588 5.970 -33.925 1.00 88.88 180 TYR A N 1
ATOM 1383 C CA . TYR A 1 180 ? 20.127 5.106 -32.841 1.00 88.88 180 TYR A CA 1
ATOM 1384 C C . TYR A 1 180 ? 20.890 5.353 -31.542 1.00 88.88 180 TYR A C 1
ATOM 1386 O O . TYR A 1 180 ? 22.031 5.813 -31.523 1.00 88.88 180 TYR A O 1
ATOM 1394 N N . ARG A 1 181 ? 20.255 4.999 -30.422 1.00 89.88 181 ARG A N 1
ATOM 1395 C CA . ARG A 1 181 ? 20.841 5.077 -29.080 1.00 89.88 181 ARG A CA 1
ATOM 1396 C C . ARG A 1 181 ? 21.167 3.687 -28.567 1.00 89.88 181 ARG A C 1
ATOM 1398 O O . ARG A 1 181 ? 20.306 2.814 -28.518 1.00 89.88 181 ARG A O 1
ATOM 1405 N N . VAL A 1 182 ? 22.411 3.477 -28.150 1.00 88.19 182 VAL A N 1
ATOM 1406 C CA . VAL A 1 182 ? 22.841 2.185 -27.608 1.00 88.19 182 VAL A CA 1
ATOM 1407 C C . VAL A 1 182 ? 22.552 2.119 -26.116 1.00 88.19 182 VAL A C 1
ATOM 1409 O O . VAL A 1 182 ? 22.982 2.983 -25.356 1.00 88.19 182 VAL A O 1
ATOM 1412 N N . ILE A 1 183 ? 21.881 1.050 -25.700 1.00 86.81 183 ILE A N 1
ATOM 1413 C CA . ILE A 1 183 ? 21.704 0.680 -24.299 1.00 86.81 183 ILE A CA 1
ATOM 1414 C C . ILE A 1 183 ? 22.568 -0.555 -24.039 1.00 86.81 183 ILE A C 1
ATOM 1416 O O . ILE A 1 183 ? 22.525 -1.521 -24.804 1.00 86.81 183 ILE A O 1
ATOM 1420 N N . ASP A 1 184 ? 23.383 -0.532 -22.985 1.00 83.00 184 ASP A N 1
ATOM 1421 C CA . ASP A 1 184 ? 24.199 -1.697 -22.638 1.00 83.00 184 ASP A CA 1
ATOM 1422 C C . ASP A 1 184 ? 23.289 -2.842 -22.172 1.00 83.00 184 ASP A C 1
ATOM 1424 O O . ASP A 1 184 ? 22.449 -2.660 -21.294 1.00 83.00 184 ASP A O 1
ATOM 1428 N N . ALA A 1 185 ? 23.465 -4.038 -22.731 1.00 80.94 185 ALA A N 1
ATOM 1429 C CA . ALA A 1 185 ? 22.737 -5.233 -22.304 1.00 80.94 185 ALA A CA 1
ATOM 1430 C C . ALA A 1 185 ? 23.007 -5.625 -20.835 1.00 80.94 185 ALA A C 1
ATOM 1432 O O . ALA A 1 185 ? 22.247 -6.401 -20.262 1.00 80.94 185 ALA A O 1
ATOM 1433 N N . LYS A 1 186 ? 24.084 -5.112 -20.225 1.00 77.00 186 LYS A N 1
ATOM 1434 C CA . LYS A 1 186 ? 24.364 -5.242 -18.787 1.00 77.00 186 LYS A CA 1
ATOM 1435 C C . LYS A 1 186 ? 23.557 -4.267 -17.925 1.00 77.00 186 LYS A C 1
ATOM 1437 O O . LYS A 1 186 ? 23.596 -4.393 -16.703 1.00 77.00 186 LYS A O 1
ATOM 1442 N N . ASP A 1 187 ? 22.861 -3.297 -18.521 1.00 77.38 187 ASP A N 1
ATOM 1443 C CA . ASP A 1 187 ? 21.945 -2.431 -17.783 1.00 77.38 187 ASP A CA 1
ATOM 1444 C C . ASP A 1 187 ? 20.797 -3.275 -17.217 1.00 77.38 187 ASP A C 1
ATOM 1446 O O . ASP A 1 187 ? 20.148 -4.052 -17.921 1.00 77.38 187 ASP A O 1
ATOM 1450 N N . VAL A 1 188 ? 20.555 -3.129 -15.916 1.00 66.56 188 VAL A N 1
ATOM 1451 C CA . VAL A 1 188 ? 19.555 -3.919 -15.195 1.00 66.56 188 VAL A CA 1
ATOM 1452 C C . VAL A 1 188 ? 18.155 -3.693 -15.766 1.00 66.56 188 VAL A C 1
ATOM 1454 O O . VAL A 1 188 ? 17.383 -4.644 -15.882 1.00 66.56 188 VAL A O 1
ATOM 1457 N N . ASN A 1 189 ? 17.837 -2.467 -16.183 1.00 70.69 189 ASN A N 1
ATOM 1458 C CA . ASN A 1 189 ? 16.549 -2.172 -16.796 1.00 70.69 189 ASN A CA 1
ATOM 1459 C C . ASN A 1 189 ? 16.438 -2.883 -18.148 1.00 70.69 189 ASN A C 1
ATOM 1461 O O . ASN A 1 189 ? 15.410 -3.494 -18.427 1.00 70.69 189 ASN A O 1
ATOM 1465 N N . ALA A 1 190 ? 17.504 -2.880 -18.957 1.00 75.94 190 ALA A N 1
ATOM 1466 C CA . ALA A 1 190 ? 17.517 -3.533 -20.267 1.00 75.94 190 ALA A CA 1
ATOM 1467 C C . ALA A 1 190 ? 17.301 -5.048 -20.144 1.00 75.94 190 ALA A C 1
ATOM 1469 O O . ALA A 1 190 ? 16.560 -5.635 -20.932 1.00 75.94 190 ALA A O 1
ATOM 1470 N N . TYR A 1 191 ? 17.888 -5.664 -19.113 1.00 71.44 191 TYR A N 1
ATOM 1471 C CA . TYR A 1 191 ? 17.667 -7.068 -18.780 1.00 71.44 191 TYR A CA 1
ATOM 1472 C C . TYR A 1 191 ? 16.204 -7.358 -18.412 1.00 71.44 191 TYR A C 1
ATOM 1474 O O . TYR A 1 191 ? 15.609 -8.291 -18.955 1.00 71.44 191 TYR A O 1
ATOM 1482 N N . TYR A 1 192 ? 15.603 -6.565 -17.516 1.00 68.62 192 TYR A N 1
ATOM 1483 C CA . TYR A 1 192 ? 14.203 -6.759 -17.122 1.00 68.62 192 TYR A CA 1
ATOM 1484 C C . TYR A 1 192 ? 13.228 -6.512 -18.276 1.00 68.62 192 TYR A C 1
ATOM 1486 O O . TYR A 1 192 ? 12.271 -7.265 -18.422 1.00 68.62 192 TYR A O 1
ATOM 1494 N N . PHE A 1 193 ? 13.501 -5.521 -19.125 1.00 78.06 193 PHE A N 1
ATOM 1495 C CA . PHE A 1 193 ? 12.718 -5.241 -20.327 1.00 78.06 193 PHE A CA 1
ATOM 1496 C C . PHE A 1 193 ? 12.775 -6.386 -21.343 1.00 78.06 193 PHE A C 1
ATOM 1498 O O . PHE A 1 193 ? 11.749 -6.810 -21.863 1.00 78.06 193 PHE A O 1
ATOM 1505 N N . ALA A 1 194 ? 13.964 -6.930 -21.610 1.00 79.44 194 ALA A N 1
ATOM 1506 C CA . ALA A 1 194 ? 14.095 -8.087 -22.491 1.00 79.44 194 ALA A CA 1
ATOM 1507 C C . ALA A 1 194 ? 13.320 -9.290 -21.930 1.00 79.44 194 ALA A C 1
ATOM 1509 O O . ALA A 1 194 ? 12.570 -9.949 -22.647 1.00 79.44 194 ALA A O 1
ATOM 1510 N N . LYS A 1 195 ? 13.430 -9.520 -20.617 1.00 73.06 195 LYS A N 1
ATOM 1511 C CA . LYS A 1 195 ? 12.742 -10.607 -19.919 1.00 73.06 195 LYS A CA 1
ATOM 1512 C C . LYS A 1 195 ? 11.216 -10.464 -19.916 1.00 73.06 195 LYS A C 1
ATOM 1514 O O . LYS A 1 195 ? 10.538 -11.478 -20.033 1.00 73.06 195 LYS A O 1
ATOM 1519 N N . SER A 1 196 ? 10.668 -9.254 -19.778 1.00 72.44 196 SER A N 1
ATOM 1520 C CA . SER A 1 196 ? 9.210 -9.043 -19.799 1.00 72.44 196 SER A CA 1
ATOM 1521 C C . SER A 1 196 ? 8.593 -9.320 -21.171 1.00 72.44 196 SER A C 1
ATOM 1523 O O . SER A 1 196 ? 7.426 -9.695 -21.250 1.00 72.44 196 SER A O 1
ATOM 1525 N N . LEU A 1 197 ? 9.386 -9.197 -22.238 1.00 78.25 197 LEU A N 1
ATOM 1526 C CA . LEU A 1 197 ? 9.014 -9.553 -23.609 1.00 78.25 197 LEU A CA 1
ATOM 1527 C C . LEU A 1 197 ? 9.369 -11.004 -23.982 1.00 78.25 197 LEU A C 1
ATOM 1529 O O . LEU A 1 197 ? 9.246 -11.377 -25.145 1.00 78.25 197 LEU A O 1
ATOM 1533 N N . ASP A 1 198 ? 9.833 -11.807 -23.017 1.00 76.75 198 ASP A N 1
ATOM 1534 C CA . ASP A 1 198 ? 10.348 -13.172 -23.213 1.00 76.75 198 ASP A CA 1
ATOM 1535 C C . ASP A 1 198 ? 11.497 -13.263 -24.243 1.00 76.75 198 ASP A C 1
ATOM 1537 O O . ASP A 1 198 ? 11.736 -14.278 -24.900 1.00 76.75 198 ASP A O 1
ATOM 1541 N N . ILE A 1 199 ? 12.260 -12.174 -24.382 1.00 81.44 199 ILE A N 1
ATOM 1542 C CA . ILE A 1 199 ? 13.423 -12.090 -25.260 1.00 81.44 199 ILE A CA 1
ATOM 1543 C C . ILE A 1 199 ? 14.671 -12.446 -24.453 1.00 81.44 199 ILE A C 1
ATOM 1545 O O . ILE A 1 199 ? 15.124 -11.707 -23.581 1.00 81.44 199 ILE A O 1
ATOM 1549 N N . SER A 1 200 ? 15.271 -13.588 -24.777 1.00 76.12 200 SER A N 1
ATOM 1550 C CA . SER A 1 200 ? 16.474 -14.101 -24.107 1.00 76.12 200 SER A CA 1
ATOM 1551 C C . SER A 1 200 ? 17.782 -13.801 -24.849 1.00 76.12 200 SER A C 1
ATOM 1553 O O . SER A 1 200 ? 18.861 -14.134 -24.354 1.00 76.12 200 SER A O 1
ATOM 1555 N N . LYS A 1 201 ? 17.714 -13.184 -26.037 1.00 84.56 201 LYS A N 1
ATOM 1556 C CA . LYS A 1 201 ? 18.864 -12.951 -26.923 1.00 84.56 201 LYS A CA 1
ATOM 1557 C C . LYS A 1 201 ? 19.013 -11.475 -27.285 1.00 84.56 201 LYS A C 1
ATOM 1559 O O . LYS A 1 201 ? 18.033 -10.764 -27.459 1.00 84.56 201 LYS A O 1
ATOM 1564 N N . ILE A 1 202 ? 20.264 -11.049 -27.432 1.00 86.75 202 ILE A N 1
ATOM 1565 C CA . ILE A 1 202 ? 20.666 -9.730 -27.940 1.00 86.75 202 ILE A CA 1
ATOM 1566 C C . ILE A 1 202 ? 21.308 -9.893 -29.330 1.00 86.75 202 ILE A C 1
ATOM 1568 O O . ILE A 1 202 ? 21.853 -10.969 -29.600 1.00 86.75 202 ILE A O 1
ATOM 1572 N N . PRO A 1 203 ? 21.310 -8.863 -30.198 1.00 90.25 203 PRO A N 1
ATOM 1573 C CA . PRO A 1 203 ? 20.809 -7.498 -29.985 1.00 90.25 203 PRO A CA 1
ATOM 1574 C C . PRO A 1 203 ? 19.278 -7.371 -30.063 1.00 90.25 203 PRO A C 1
ATOM 1576 O O . PRO A 1 203 ? 18.623 -8.157 -30.739 1.00 90.25 203 PRO A O 1
ATOM 1579 N N . ILE A 1 204 ? 18.719 -6.358 -29.392 1.00 89.69 204 ILE A N 1
ATOM 1580 C CA . ILE A 1 204 ? 17.281 -6.026 -29.431 1.00 89.69 204 ILE A CA 1
ATOM 1581 C C . ILE A 1 204 ? 17.133 -4.592 -29.931 1.00 89.69 204 ILE A C 1
ATOM 1583 O O . ILE A 1 204 ? 17.706 -3.677 -29.341 1.00 89.69 204 ILE A O 1
ATOM 1587 N N . ALA A 1 205 ? 16.367 -4.396 -31.002 1.00 89.25 205 ALA A N 1
ATOM 1588 C CA . ALA A 1 205 ? 16.038 -3.077 -31.528 1.00 89.25 205 ALA A CA 1
ATOM 1589 C C . ALA A 1 205 ? 14.633 -2.663 -31.068 1.00 89.25 205 ALA A C 1
ATOM 1591 O O . ALA A 1 205 ? 13.686 -3.437 -31.191 1.00 89.25 205 ALA A O 1
ATOM 1592 N N . ILE A 1 206 ? 14.502 -1.447 -30.543 1.00 88.25 206 ILE A N 1
ATOM 1593 C CA . ILE A 1 206 ? 13.248 -0.887 -30.037 1.00 88.25 206 ILE A CA 1
ATOM 1594 C C . ILE A 1 206 ? 13.020 0.440 -30.745 1.00 88.25 206 ILE A C 1
ATOM 1596 O O . ILE A 1 206 ? 13.838 1.349 -30.627 1.00 88.25 206 ILE A O 1
ATOM 1600 N N . LYS A 1 207 ? 11.911 0.561 -31.471 1.00 86.94 207 LYS A N 1
ATOM 1601 C CA . LYS A 1 207 ? 11.479 1.826 -32.064 1.00 86.94 207 LYS A CA 1
ATOM 1602 C C . LYS A 1 207 ? 10.360 2.401 -31.204 1.00 86.94 207 LYS A C 1
ATOM 1604 O O . LYS A 1 207 ? 9.377 1.708 -30.956 1.00 86.94 207 LYS A O 1
ATOM 1609 N N . LYS A 1 208 ? 10.523 3.642 -30.754 1.00 82.19 208 LYS A N 1
ATOM 1610 C CA . LYS A 1 208 ? 9.445 4.424 -30.149 1.00 82.19 208 LYS A CA 1
ATOM 1611 C C . LYS A 1 208 ? 8.920 5.416 -31.176 1.00 82.19 208 LYS A C 1
ATOM 1613 O O . LYS A 1 208 ? 9.724 6.123 -31.789 1.00 82.19 208 LYS A O 1
ATOM 1618 N N . GLU A 1 209 ? 7.609 5.378 -31.376 1.00 73.31 209 GLU A N 1
ATOM 1619 C CA . GLU A 1 209 ? 6.828 6.272 -32.237 1.00 73.31 209 GLU A CA 1
ATOM 1620 C C . GLU A 1 209 ? 5.983 7.219 -31.389 1.00 73.31 209 GLU A C 1
ATOM 1622 O O . GLU A 1 209 ? 5.564 6.789 -30.284 1.00 73.31 209 GLU A O 1
#

pLDDT: mean 82.92, std 12.12, range [51.84, 96.94]

Foldseek 3Di:
DLLVCLQVLLVVQLCLLVVQVVCVVVVHHPDPDPLLVVLCVVVVHHSVVVSVVSNVLSVLSNVLSPDDDPVSLVVNLVSLLVQLVVLLLSQLLSVLAHVDHGPSSVVSNVSSLVSNCSSPVVVSVVCVVVSVVSSVVSVVPPPPHLDPPQDDFFKEKAAAPPDPVRVVVVVVCVVVVGDYHYDYVPPPNVVVVCVVVVNPDDTDMDGDD

Secondary structure (DSSP, 8-state):
-HHHHHHHHHHHHHHHHHHHHHHHHTT--S--SHHHHHHHHTTTS-HHHHHHHHHHHHHHHHHHHHS-SHHHHHHHHHHHHHHHHHHHHHHHHHHHH-SS--HHHHHHHHHHHHHHHHH-HHHHHHHHHHHHHHHHHHHHS-PPP---S--SSEEEEEE-TT-HHHHHHHHHHHHTT--EEEEETTSHHHHHHHHHTT--SS-EEEEE-

Radius of gyration: 22.8 Å; chains: 1; bounding box: 50×25×68 Å